Protein AF-A0A6B2LDA7-F1 (afdb_monomer_lite)

pLDDT: mean 90.87, std 10.65, range [42.12, 98.69]

Foldseek 3Di:
DFDFDQFKFKWFAFPLVLQPLLLVLQVVFPPCQQAEGFIWTLFPRDGDPVCVVVLLLLLLVLQLVFAKDKKFQAAWDWDDDPFKIWIWGAIPPFVSSVVSSVSSCVSVVPRLVQQPPDPVGHGTTGTRHMDTPVCCVVVRVVCCVPRRVVRRVDIGIRQWMFIWGDDPRHHIFTQWTQGGNRRDIDGDRDRPRNLNPFPVLKKKKAQADFPDDQVNVVVQLVVVVFAWDDKAFDADPVPRTGPRITMTGGPDNVSSVCQCVDDRPPMDIGHDD

Structure (mmCIF, N/CA/C/O backbone):
data_AF-A0A6B2LDA7-F1
#
_entry.id   AF-A0A6B2LDA7-F1
#
loop_
_atom_site.group_PDB
_atom_site.id
_atom_site.type_symbol
_atom_site.label_atom_id
_atom_site.label_alt_id
_atom_site.label_comp_id
_atom_site.label_asym_id
_atom_site.label_entity_id
_atom_site.label_seq_id
_atom_site.pdbx_PDB_ins_code
_atom_site.Cartn_x
_atom_site.Cartn_y
_atom_site.Cartn_z
_atom_site.occupancy
_atom_site.B_iso_or_equiv
_atom_site.auth_seq_id
_atom_site.auth_comp_id
_atom_site.auth_asym_id
_atom_site.auth_atom_id
_atom_site.pdbx_PDB_model_num
ATOM 1 N N . MET A 1 1 ? -7.973 -12.675 24.963 1.00 54.75 1 MET A N 1
ATOM 2 C CA . MET A 1 1 ? -7.242 -11.727 24.092 1.00 54.75 1 MET A CA 1
ATOM 3 C C . MET A 1 1 ? -7.485 -12.127 22.649 1.00 54.75 1 MET A C 1
ATOM 5 O O . MET A 1 1 ? -7.323 -13.302 22.342 1.00 54.75 1 MET A O 1
ATOM 9 N N . GLN A 1 2 ? -7.919 -11.203 21.790 1.00 66.06 2 GLN A N 1
ATOM 10 C CA . GLN A 1 2 ? -8.053 -11.479 20.356 1.00 66.06 2 GLN A CA 1
ATOM 11 C C . GLN A 1 2 ? -6.660 -11.745 19.772 1.00 66.06 2 GLN A C 1
ATOM 13 O O . GLN A 1 2 ? -5.739 -10.954 19.974 1.00 66.06 2 GLN A O 1
ATOM 18 N N . ALA A 1 3 ? -6.481 -12.881 19.100 1.00 82.75 3 ALA A N 1
ATOM 19 C CA . ALA A 1 3 ? -5.202 -13.227 18.495 1.00 82.75 3 ALA A CA 1
ATOM 20 C C . ALA A 1 3 ? -4.945 -12.351 17.260 1.00 82.75 3 ALA A C 1
ATOM 22 O O . ALA A 1 3 ? -5.812 -12.228 16.393 1.00 82.75 3 ALA A O 1
ATOM 23 N N . LYS A 1 4 ? -3.739 -11.780 17.164 1.00 92.88 4 LYS A N 1
ATOM 24 C CA . LYS A 1 4 ? -3.311 -11.023 15.982 1.00 92.88 4 LYS A CA 1
ATOM 25 C C . LYS A 1 4 ? -3.055 -11.953 14.797 1.00 92.88 4 LYS A C 1
ATOM 27 O O . LYS A 1 4 ? -2.556 -13.066 14.973 1.00 92.88 4 LYS A O 1
ATOM 32 N N . LYS A 1 5 ? -3.347 -11.485 13.585 1.00 93.12 5 LYS A N 1
ATOM 33 C CA . LYS A 1 5 ? -3.108 -12.195 12.327 1.00 93.12 5 LYS A CA 1
ATOM 34 C C . LYS A 1 5 ? -2.168 -11.378 11.441 1.00 93.12 5 LYS A C 1
ATOM 36 O O . LYS A 1 5 ? -2.431 -10.229 11.115 1.00 93.12 5 LYS A O 1
ATOM 41 N N . PHE A 1 6 ? -1.084 -11.998 10.974 1.00 91.56 6 PHE A N 1
ATOM 42 C CA . PHE A 1 6 ? -0.160 -11.404 9.984 1.00 91.56 6 PHE A CA 1
ATOM 43 C C . PHE A 1 6 ? -0.728 -11.379 8.557 1.00 91.56 6 PHE A C 1
ATOM 45 O O . PHE A 1 6 ? -0.031 -11.081 7.584 1.00 91.56 6 PHE A O 1
ATOM 52 N N . THR A 1 7 ? -2.000 -11.729 8.432 1.00 92.50 7 THR A N 1
ATOM 53 C CA . THR A 1 7 ? -2.784 -11.659 7.211 1.00 92.50 7 THR A CA 1
ATOM 54 C C . THR A 1 7 ? -3.820 -10.548 7.267 1.00 92.50 7 THR A C 1
ATOM 56 O O . THR A 1 7 ? -4.588 -10.449 6.326 1.00 92.50 7 THR A O 1
ATOM 59 N N . THR A 1 8 ? -3.845 -9.717 8.314 1.00 96.06 8 THR A N 1
ATOM 60 C CA . THR A 1 8 ? -4.767 -8.583 8.441 1.00 96.06 8 THR A CA 1
ATOM 61 C C . THR A 1 8 ? -4.028 -7.302 8.809 1.00 96.06 8 THR A C 1
ATOM 63 O O . THR A 1 8 ? -3.004 -7.340 9.499 1.00 96.06 8 THR A O 1
ATOM 66 N N . ALA A 1 9 ? -4.539 -6.161 8.345 1.00 97.88 9 ALA A N 1
ATOM 67 C CA . ALA A 1 9 ? -3.969 -4.846 8.629 1.00 97.88 9 ALA A CA 1
ATOM 68 C C . ALA A 1 9 ? -5.034 -3.739 8.622 1.00 97.88 9 ALA A C 1
ATOM 70 O O . ALA A 1 9 ? -6.102 -3.895 8.026 1.00 97.88 9 ALA A O 1
ATOM 71 N N . VAL A 1 10 ? -4.694 -2.601 9.232 1.00 98.50 10 VAL A N 1
ATOM 72 C CA . VAL A 1 10 ? -5.360 -1.309 9.009 1.00 98.50 10 VAL A CA 1
ATOM 73 C C . VAL A 1 10 ? -4.384 -0.389 8.288 1.00 98.50 10 VAL A C 1
ATOM 75 O O . VAL A 1 10 ? -3.250 -0.222 8.748 1.00 98.50 10 VAL A O 1
ATOM 78 N N . ILE A 1 11 ? -4.804 0.199 7.167 1.00 98.44 11 ILE A N 1
ATOM 79 C CA . ILE A 1 11 ? -3.922 0.971 6.281 1.00 98.44 11 ILE A CA 1
ATOM 80 C C . ILE A 1 11 ? -4.536 2.295 5.810 1.00 98.44 11 ILE A C 1
ATOM 82 O O . ILE A 1 11 ? -5.751 2.478 5.842 1.00 98.44 11 ILE A O 1
ATOM 86 N N . ILE A 1 12 ? -3.684 3.167 5.270 1.00 98.25 12 ILE A N 1
ATOM 87 C CA . ILE A 1 12 ? -4.051 4.189 4.277 1.00 98.25 12 ILE A CA 1
ATOM 88 C C . ILE A 1 12 ? -3.506 3.725 2.925 1.00 98.25 12 ILE A C 1
ATOM 90 O O . ILE A 1 12 ? -2.382 3.227 2.859 1.00 98.25 12 ILE A O 1
ATOM 94 N N . SER A 1 13 ? -4.258 3.921 1.847 1.00 95.44 13 SER A N 1
ATOM 95 C CA . SER A 1 13 ? -3.788 3.695 0.476 1.00 95.44 13 SER A CA 1
ATOM 96 C C . SER A 1 13 ? -3.983 4.972 -0.342 1.00 95.44 13 SER A C 1
ATOM 98 O O . SER A 1 13 ? -5.058 5.564 -0.245 1.00 95.44 13 SER A O 1
ATOM 100 N N . PRO A 1 14 ? -3.016 5.383 -1.187 1.00 93.44 14 PRO A N 1
ATOM 101 C CA . PRO A 1 14 ? -3.305 6.314 -2.270 1.00 93.44 14 PRO A CA 1
ATOM 102 C C . PRO A 1 14 ? -4.419 5.741 -3.163 1.00 93.44 14 PRO A C 1
ATOM 104 O O . PRO A 1 14 ? -4.525 4.509 -3.269 1.00 93.44 14 PRO A O 1
ATOM 107 N N . PRO A 1 15 ? -5.221 6.579 -3.837 1.00 87.56 15 PRO A N 1
ATOM 108 C CA . PRO A 1 15 ? -6.165 6.105 -4.844 1.00 87.56 15 PRO A CA 1
ATOM 109 C C . PRO A 1 15 ? -5.417 5.451 -6.015 1.00 87.56 15 PRO A C 1
ATOM 111 O O . PRO A 1 15 ? -4.254 5.765 -6.282 1.00 87.56 15 PRO A O 1
ATOM 114 N N . SER A 1 16 ? -6.084 4.540 -6.728 1.00 83.88 16 SER A N 1
ATOM 115 C CA . SER A 1 16 ? -5.460 3.738 -7.793 1.00 83.88 16 SER A CA 1
ATOM 116 C C . SER A 1 16 ? -4.861 4.569 -8.925 1.00 83.88 16 SER A C 1
ATOM 118 O O . SER A 1 16 ? -3.857 4.175 -9.509 1.00 83.88 16 SER A O 1
ATOM 120 N N . THR A 1 17 ? -5.399 5.763 -9.171 1.00 82.00 17 THR A N 1
ATOM 121 C CA . THR A 1 17 ? -4.860 6.736 -10.129 1.00 82.00 17 THR A CA 1
ATOM 122 C C . THR A 1 17 ? -3.425 7.162 -9.824 1.00 82.00 17 THR A C 1
ATOM 124 O O . THR A 1 17 ? -2.734 7.634 -10.720 1.00 82.00 17 THR A O 1
ATOM 127 N N . HIS A 1 18 ? -2.961 7.020 -8.581 1.00 86.19 18 HIS A N 1
ATOM 128 C CA . HIS A 1 18 ? -1.620 7.418 -8.135 1.00 86.19 18 HIS A CA 1
ATOM 129 C C . HIS A 1 18 ? -0.642 6.242 -8.083 1.00 86.19 18 HIS A C 1
ATOM 131 O O . HIS A 1 18 ? 0.508 6.411 -7.675 1.00 86.19 18 HIS A O 1
ATOM 137 N N . TRP A 1 19 ? -1.083 5.039 -8.457 1.00 87.94 19 TRP A N 1
ATOM 138 C CA . TRP A 1 19 ? -0.280 3.836 -8.283 1.00 87.94 19 TRP A CA 1
ATOM 139 C C . TRP A 1 19 ? 0.780 3.657 -9.352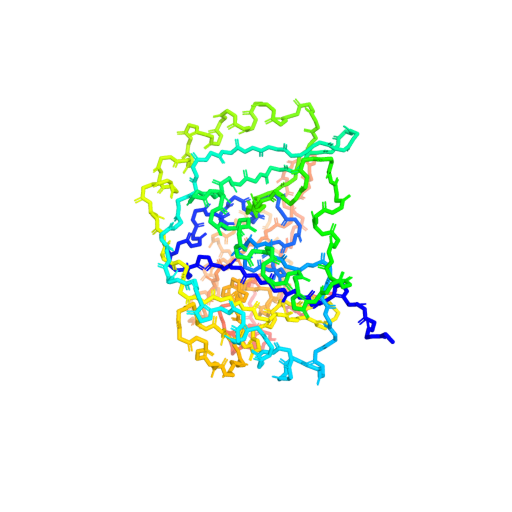 1.00 87.94 19 TRP A C 1
ATOM 141 O O . TRP A 1 19 ? 1.828 3.133 -9.000 1.00 87.94 19 TRP A O 1
ATOM 151 N N . ASP A 1 20 ? 0.550 4.089 -10.593 1.00 82.06 20 ASP A N 1
ATOM 152 C CA . ASP A 1 20 ? 1.371 3.740 -11.763 1.00 82.06 20 ASP A CA 1
ATOM 153 C C . ASP A 1 20 ? 2.877 3.824 -11.480 1.00 82.06 20 ASP A C 1
ATOM 155 O O . ASP A 1 20 ? 3.569 2.806 -11.431 1.00 82.06 20 ASP A O 1
ATOM 159 N N . ARG A 1 21 ? 3.374 5.017 -11.134 1.00 88.50 21 ARG A N 1
ATOM 160 C CA . ARG A 1 21 ? 4.806 5.238 -10.891 1.00 88.50 21 ARG A CA 1
ATOM 161 C C . ARG A 1 21 ? 5.346 4.480 -9.677 1.00 88.50 21 ARG A C 1
ATOM 163 O O . ARG A 1 21 ? 6.493 4.039 -9.681 1.00 88.50 21 ARG A O 1
ATOM 170 N N . ILE A 1 22 ? 4.538 4.324 -8.628 1.00 92.06 22 ILE A N 1
ATOM 171 C CA . ILE A 1 22 ? 4.920 3.594 -7.410 1.00 92.06 22 ILE A CA 1
ATOM 172 C C . ILE A 1 22 ? 4.988 2.091 -7.705 1.00 92.06 22 ILE A C 1
ATOM 174 O O . ILE A 1 22 ? 5.913 1.399 -7.279 1.00 92.06 22 ILE A O 1
ATOM 178 N N . GLN A 1 23 ? 4.019 1.586 -8.458 1.00 88.38 23 GLN A N 1
ATOM 179 C CA . GLN A 1 23 ? 3.906 0.191 -8.844 1.00 88.38 23 GLN A CA 1
ATOM 180 C C . GLN A 1 23 ? 4.963 -0.209 -9.862 1.00 88.38 23 GLN A C 1
ATOM 182 O O . GLN A 1 23 ? 5.467 -1.321 -9.755 1.00 88.38 23 GLN A O 1
ATOM 187 N N . ASP A 1 24 ? 5.375 0.677 -10.767 1.00 89.00 24 ASP A N 1
ATOM 188 C CA . ASP A 1 24 ? 6.499 0.428 -11.675 1.00 89.00 24 ASP A CA 1
ATOM 189 C C . ASP A 1 24 ? 7.789 0.115 -10.910 1.00 89.00 24 ASP A C 1
ATOM 191 O O . ASP A 1 24 ? 8.537 -0.799 -11.274 1.00 89.00 24 ASP A O 1
ATOM 195 N N . ILE A 1 25 ? 8.032 0.846 -9.816 1.00 92.56 25 ILE A N 1
ATOM 196 C CA . ILE A 1 25 ? 9.168 0.607 -8.920 1.00 92.56 25 ILE A CA 1
ATOM 197 C C . ILE A 1 25 ? 8.962 -0.712 -8.167 1.00 92.56 25 ILE A C 1
ATOM 199 O O . ILE A 1 25 ? 9.834 -1.586 -8.179 1.00 92.56 25 ILE A O 1
ATOM 203 N N . ARG A 1 26 ? 7.795 -0.886 -7.533 1.00 93.81 26 ARG A N 1
ATOM 204 C CA . ARG A 1 26 ? 7.495 -2.071 -6.717 1.00 93.81 26 ARG A CA 1
ATOM 205 C C . ARG A 1 26 ? 7.512 -3.363 -7.531 1.00 93.81 26 ARG A C 1
ATOM 207 O O . ARG A 1 26 ? 8.053 -4.354 -7.054 1.00 93.81 26 ARG A O 1
ATOM 214 N N . LYS A 1 27 ? 7.019 -3.363 -8.772 1.00 88.69 27 LYS A N 1
ATOM 215 C CA . LYS A 1 27 ? 7.028 -4.528 -9.676 1.00 88.69 27 LYS A CA 1
ATOM 216 C C . LYS A 1 27 ? 8.438 -5.091 -9.864 1.00 88.69 27 LYS A C 1
ATOM 218 O O . LYS A 1 27 ? 8.609 -6.301 -9.978 1.00 88.69 27 LYS A O 1
ATOM 223 N N . GLN A 1 28 ? 9.447 -4.225 -9.873 1.00 88.75 28 GLN A N 1
ATOM 224 C CA . GLN A 1 28 ? 10.840 -4.611 -10.092 1.00 88.75 28 GLN A CA 1
ATOM 225 C C . GLN A 1 28 ? 11.575 -4.989 -8.798 1.00 88.75 28 GLN A C 1
ATOM 227 O O . GLN A 1 28 ? 12.577 -5.705 -8.851 1.00 88.75 28 GLN A O 1
ATOM 232 N N . HIS A 1 29 ? 11.118 -4.496 -7.641 1.00 91.50 29 HIS A N 1
ATOM 233 C CA . HIS A 1 29 ? 11.939 -4.465 -6.422 1.00 91.50 29 HIS A CA 1
ATOM 234 C C . HIS A 1 29 ? 11.237 -4.926 -5.136 1.00 91.50 29 HIS A C 1
ATOM 236 O O . HIS A 1 29 ? 11.896 -5.105 -4.110 1.00 91.50 29 HIS A O 1
ATOM 242 N N . ASP A 1 30 ? 9.925 -5.145 -5.161 1.00 87.12 30 ASP A N 1
ATOM 243 C CA . ASP A 1 30 ? 9.129 -5.601 -4.026 1.00 87.12 30 ASP A CA 1
ATOM 244 C C . ASP A 1 30 ? 8.554 -6.998 -4.306 1.00 87.12 30 ASP A C 1
ATOM 246 O O . ASP A 1 30 ? 7.667 -7.185 -5.131 1.00 87.12 30 ASP A O 1
ATOM 250 N N . LYS A 1 31 ? 9.004 -8.020 -3.572 1.00 82.19 31 LYS A N 1
ATOM 251 C CA . LYS A 1 31 ? 8.447 -9.382 -3.704 1.00 82.19 31 LYS A CA 1
ATOM 252 C C . LYS A 1 31 ? 6.970 -9.460 -3.302 1.00 82.19 31 LYS A C 1
ATOM 254 O O . LYS A 1 31 ? 6.292 -10.429 -3.634 1.00 82.19 31 LYS A O 1
ATOM 259 N N . ALA A 1 32 ? 6.476 -8.493 -2.532 1.00 78.31 32 ALA A N 1
ATOM 260 C CA . ALA A 1 32 ? 5.087 -8.408 -2.109 1.00 78.31 32 ALA A CA 1
ATOM 261 C C . ALA A 1 32 ? 4.228 -7.516 -3.022 1.00 78.31 32 ALA A C 1
ATOM 263 O O . ALA A 1 32 ? 3.052 -7.335 -2.712 1.00 78.31 32 ALA A O 1
ATOM 264 N N . TYR A 1 33 ? 4.757 -7.018 -4.150 1.00 81.69 33 TYR A N 1
ATOM 265 C CA . TYR A 1 33 ? 4.033 -6.101 -5.040 1.00 81.69 33 TYR A CA 1
ATOM 266 C C . TYR A 1 33 ? 2.664 -6.637 -5.488 1.00 81.69 33 TYR A C 1
ATOM 268 O O . TYR A 1 33 ? 1.693 -5.891 -5.488 1.00 81.69 33 TYR A O 1
ATOM 276 N N . ASN A 1 34 ? 2.571 -7.936 -5.789 1.00 76.81 34 ASN A N 1
ATOM 277 C CA . ASN A 1 34 ? 1.315 -8.584 -6.187 1.00 76.81 34 ASN A CA 1
ATOM 278 C C . ASN A 1 34 ? 0.350 -8.813 -5.022 1.00 76.81 34 ASN A C 1
ATOM 280 O O . ASN A 1 34 ? -0.836 -9.028 -5.240 1.00 76.81 34 ASN A O 1
ATOM 284 N N . ARG A 1 35 ? 0.857 -8.826 -3.785 1.00 78.69 35 ARG A N 1
ATOM 285 C CA . ARG A 1 35 ? 0.053 -9.154 -2.606 1.00 78.69 35 ARG A CA 1
ATOM 286 C C . ARG A 1 35 ? -0.658 -7.929 -2.038 1.00 78.69 35 ARG A C 1
ATOM 288 O O . ARG A 1 35 ? -1.721 -8.093 -1.462 1.00 78.69 35 ARG A O 1
ATOM 295 N N . TRP A 1 36 ? -0.085 -6.732 -2.159 1.00 83.06 36 TRP A N 1
ATOM 296 C CA . TRP A 1 36 ? -0.639 -5.513 -1.557 1.00 83.06 36 TRP A CA 1
ATOM 297 C C . TRP A 1 36 ? -0.566 -4.343 -2.528 1.00 83.06 36 TRP A C 1
ATOM 299 O O . TRP A 1 36 ? 0.443 -4.159 -3.214 1.00 83.06 36 TRP A O 1
ATOM 309 N N . MET A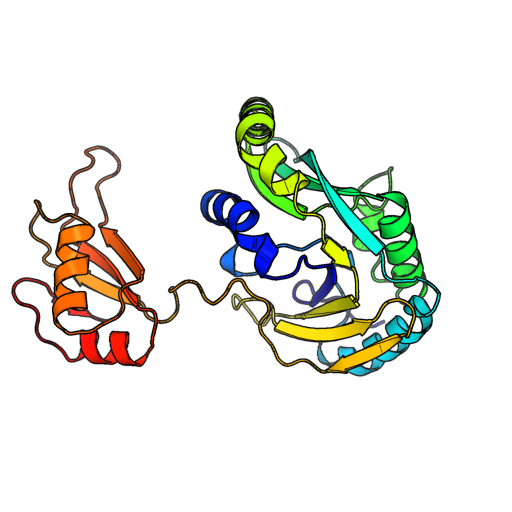 1 37 ? -1.581 -3.486 -2.483 1.00 89.81 37 MET A N 1
ATOM 310 C CA . MET A 1 37 ? -1.546 -2.138 -3.050 1.00 89.81 37 MET A CA 1
ATOM 311 C C . MET A 1 37 ? -0.428 -1.283 -2.444 1.00 89.81 37 MET A C 1
ATOM 313 O O . MET A 1 37 ? 0.097 -1.635 -1.385 1.00 89.81 37 MET A O 1
ATOM 317 N N . PRO A 1 38 ? -0.035 -0.163 -3.070 1.00 93.81 38 PRO A N 1
ATOM 318 C CA . PRO A 1 38 ? 0.732 0.872 -2.386 1.00 93.81 38 PRO A CA 1
ATOM 319 C C . PRO A 1 38 ? -0.003 1.316 -1.118 1.00 93.81 38 PRO A C 1
ATOM 321 O O . PRO A 1 38 ? -1.146 1.745 -1.194 1.00 93.81 38 PRO A O 1
ATOM 324 N N . HIS A 1 39 ? 0.618 1.194 0.052 1.00 96.75 39 HIS A N 1
ATOM 325 C CA . HIS A 1 39 ? -0.062 1.457 1.319 1.00 96.75 39 HIS A CA 1
ATOM 326 C C . HIS A 1 39 ? 0.889 1.988 2.389 1.00 96.75 39 HIS A C 1
ATOM 328 O O . HIS A 1 39 ? 2.098 1.761 2.345 1.00 96.75 39 HIS A O 1
ATOM 334 N N . ILE A 1 40 ? 0.307 2.652 3.382 1.00 98.38 40 ILE A N 1
ATOM 335 C CA . ILE A 1 40 ? 0.934 3.022 4.646 1.00 98.38 40 ILE A CA 1
ATOM 336 C C . ILE A 1 40 ? 0.251 2.195 5.733 1.00 98.38 40 ILE A C 1
ATOM 338 O O . ILE A 1 40 ? -0.954 2.324 5.948 1.00 98.38 40 ILE A O 1
ATOM 342 N N . ASN A 1 41 ? 1.009 1.339 6.416 1.00 98.12 41 ASN A N 1
ATOM 343 C CA . ASN A 1 41 ? 0.479 0.552 7.529 1.00 98.12 41 ASN A CA 1
ATOM 344 C C . ASN A 1 41 ? 0.228 1.439 8.753 1.00 98.12 41 ASN A C 1
ATOM 346 O O . ASN A 1 41 ? 1.135 2.152 9.176 1.00 98.12 41 ASN A O 1
ATOM 350 N N . LEU A 1 42 ? -0.969 1.348 9.338 1.00 98.62 42 LEU A N 1
ATOM 351 C CA . LEU A 1 42 ? -1.325 1.987 10.610 1.00 98.62 42 LEU A CA 1
ATOM 352 C C . LEU A 1 42 ? -1.347 0.970 11.758 1.00 98.62 42 LEU A C 1
ATOM 354 O O . LEU A 1 42 ? -0.797 1.243 12.821 1.00 98.62 42 LEU A O 1
ATOM 358 N N . LEU A 1 43 ? -1.904 -0.225 11.523 1.00 98.50 43 LEU A N 1
ATOM 359 C CA . LEU A 1 43 ? -1.843 -1.373 12.436 1.00 98.50 43 LEU A CA 1
ATOM 360 C C . LEU A 1 43 ? -1.491 -2.636 11.640 1.00 98.50 43 LEU A C 1
ATOM 362 O O . LEU A 1 43 ? -2.210 -2.999 10.711 1.00 98.50 43 LEU A O 1
ATOM 366 N N . PHE A 1 44 ? -0.395 -3.310 11.994 1.00 96.94 44 PHE A N 1
ATOM 367 C CA . PHE A 1 44 ? -0.006 -4.595 11.405 1.00 96.94 44 PHE A CA 1
ATOM 368 C C . PHE A 1 44 ? 0.975 -5.348 12.323 1.00 96.94 44 PHE A C 1
ATOM 370 O O . PHE A 1 44 ? 2.032 -4.788 12.638 1.00 96.94 44 PHE A O 1
ATOM 377 N N . PRO A 1 45 ? 0.711 -6.621 12.680 1.00 97.19 45 PRO A N 1
ATOM 378 C CA . PRO A 1 45 ? -0.504 -7.405 12.406 1.00 97.19 45 PRO A CA 1
ATOM 379 C C . PRO A 1 45 ? -1.752 -6.848 13.113 1.00 97.19 45 PRO A C 1
ATOM 381 O O . PRO A 1 45 ? -1.638 -6.121 14.099 1.00 97.19 45 PRO A O 1
ATOM 384 N N . PHE A 1 46 ? -2.943 -7.200 12.626 1.00 97.88 46 PHE A N 1
ATOM 385 C CA . PHE A 1 46 ? -4.217 -6.728 13.186 1.00 97.88 46 PHE A CA 1
ATOM 386 C C . PHE A 1 46 ? -5.084 -7.883 13.724 1.00 97.88 46 PHE A C 1
ATOM 388 O O . PHE A 1 46 ? -4.619 -9.018 13.827 1.00 97.88 46 PHE A O 1
ATOM 395 N N . VAL A 1 47 ? -6.321 -7.605 14.141 1.00 96.94 47 VAL A N 1
ATOM 396 C CA . VAL A 1 47 ? -7.296 -8.613 14.597 1.00 96.94 47 VAL A CA 1
ATOM 397 C C . VAL A 1 47 ? -7.722 -9.553 13.469 1.00 96.94 47 VAL A C 1
ATOM 399 O O . VAL A 1 47 ? -7.450 -9.300 12.295 1.00 96.94 47 VAL A O 1
ATOM 402 N N . ALA A 1 48 ? -8.376 -10.656 13.820 1.00 95.00 48 ALA A N 1
ATOM 403 C CA . ALA A 1 48 ? -8.866 -11.616 12.844 1.00 95.00 48 ALA A CA 1
ATOM 404 C C . ALA A 1 48 ? -10.029 -11.046 12.004 1.00 95.00 48 ALA A C 1
ATOM 406 O O . ALA A 1 48 ? -10.751 -10.149 12.440 1.00 95.00 48 ALA A O 1
ATOM 407 N N . GLU A 1 49 ? -10.182 -11.545 10.776 1.00 93.25 49 GLU A N 1
ATOM 408 C CA . GLU A 1 49 ? -11.151 -11.015 9.806 1.00 93.25 49 GLU A CA 1
ATOM 409 C C . GLU A 1 49 ? -12.596 -11.130 10.309 1.00 93.25 49 GLU A C 1
ATOM 411 O O . GLU A 1 49 ? -13.406 -10.232 10.082 1.00 93.25 49 GLU A O 1
ATOM 416 N N . GLU A 1 50 ? -12.908 -12.179 11.076 1.00 93.62 50 GLU A N 1
ATOM 417 C CA . GLU A 1 50 ? -14.257 -12.438 11.595 1.00 93.62 50 GLU A CA 1
ATOM 418 C C . GLU A 1 50 ? -14.735 -11.333 12.546 1.00 93.62 50 GLU A C 1
ATOM 420 O O . GLU A 1 50 ? -15.924 -11.210 12.829 1.00 93.62 50 GLU A O 1
ATOM 425 N N . THR A 1 51 ? -13.810 -10.512 13.047 1.00 95.38 51 THR A N 1
ATOM 426 C CA . THR A 1 51 ? -14.098 -9.445 14.003 1.00 95.38 51 THR A CA 1
ATOM 427 C C . THR A 1 51 ? -14.084 -8.064 13.354 1.00 95.38 51 THR A C 1
ATOM 429 O O . THR A 1 51 ? -14.328 -7.077 14.046 1.00 95.38 51 THR A O 1
ATOM 432 N N . PHE A 1 52 ? -13.829 -7.970 12.042 1.00 96.19 52 PHE A N 1
ATOM 433 C CA . PHE A 1 52 ? -13.694 -6.700 11.326 1.00 96.19 52 PHE A CA 1
ATOM 434 C C . PHE A 1 52 ? -14.920 -5.799 11.429 1.00 96.19 52 PHE A C 1
ATOM 436 O O . PHE A 1 52 ? -14.745 -4.593 11.536 1.00 96.19 52 PHE A O 1
ATOM 443 N N . GLU A 1 53 ? -16.138 -6.343 11.444 1.00 96.12 53 GLU A N 1
ATOM 444 C CA . GLU A 1 53 ? -17.345 -5.517 11.576 1.00 96.12 53 GLU A CA 1
ATOM 445 C C . GLU A 1 53 ? -17.350 -4.747 12.909 1.00 96.12 53 GLU A C 1
ATOM 447 O O . GLU A 1 53 ? -17.532 -3.529 12.949 1.00 96.12 53 GLU A O 1
ATOM 452 N N . THR A 1 54 ? -17.084 -5.446 14.014 1.00 96.88 54 THR A N 1
ATOM 453 C CA . THR A 1 54 ? -16.979 -4.836 15.346 1.00 96.88 54 THR A CA 1
ATOM 454 C C . THR A 1 54 ? -15.764 -3.915 15.433 1.00 96.88 54 THR A C 1
ATOM 456 O O . THR A 1 54 ? -15.853 -2.827 16.001 1.00 96.88 54 THR A O 1
ATOM 459 N N . SER A 1 55 ? -14.634 -4.303 14.837 1.00 97.69 55 SER A N 1
ATOM 460 C CA . SER A 1 55 ? -13.439 -3.461 14.791 1.00 97.69 55 SER A CA 1
ATOM 461 C C . SER A 1 55 ? -13.670 -2.169 14.004 1.00 97.69 55 SER A C 1
ATOM 463 O O . SER A 1 55 ? -13.236 -1.115 14.453 1.00 97.69 55 SER A O 1
ATOM 465 N N . ALA A 1 56 ? -14.397 -2.209 12.886 1.00 98.12 56 ALA A N 1
ATOM 466 C CA . ALA A 1 56 ? -14.744 -1.029 12.099 1.00 98.12 56 ALA A CA 1
ATOM 467 C C . ALA A 1 56 ? -15.609 -0.045 12.902 1.00 98.12 56 ALA A C 1
ATOM 469 O O . ALA A 1 56 ? -15.391 1.159 12.808 1.00 98.12 56 ALA A O 1
ATOM 470 N N . LYS A 1 57 ? -16.524 -0.539 13.750 1.00 98.19 57 LYS A N 1
ATOM 471 C CA . LYS A 1 57 ? -17.319 0.297 14.672 1.00 98.19 57 LYS A CA 1
ATOM 472 C C . LYS A 1 57 ? -16.443 1.013 15.706 1.00 98.19 57 LYS A C 1
ATOM 474 O O . LYS A 1 57 ? -16.620 2.205 15.927 1.00 98.19 57 LYS A O 1
ATOM 479 N N . LEU A 1 58 ? -15.460 0.322 16.288 1.00 97.75 58 LEU A N 1
ATOM 480 C CA . LEU A 1 58 ? -14.500 0.942 17.215 1.00 97.75 58 LEU A CA 1
ATOM 481 C C . LEU A 1 58 ? -13.608 1.976 16.517 1.00 97.75 58 LEU A C 1
ATOM 483 O O . LEU A 1 58 ? -13.373 3.057 17.052 1.00 97.75 58 LEU A O 1
ATOM 487 N N . ILE A 1 59 ? -13.141 1.656 15.309 1.00 98.38 59 ILE A N 1
ATOM 488 C CA . ILE A 1 59 ? -12.361 2.578 14.479 1.00 98.38 59 ILE A CA 1
ATOM 489 C C . ILE A 1 59 ? -13.202 3.814 14.143 1.00 98.38 59 ILE A C 1
ATOM 491 O O . ILE A 1 59 ? -12.720 4.924 14.323 1.00 98.38 59 ILE A O 1
ATOM 495 N N . SER A 1 60 ? -14.465 3.648 13.743 1.00 98.44 60 SER A N 1
ATOM 496 C CA . SER A 1 60 ? -15.395 4.751 13.454 1.00 98.44 60 SER A CA 1
ATOM 497 C C . SER A 1 60 ? -15.425 5.791 14.571 1.00 98.44 60 SER A C 1
ATOM 499 O O . SER A 1 60 ? -15.236 6.976 14.302 1.00 98.44 60 SER A O 1
ATOM 501 N N . GLU A 1 61 ? -15.578 5.363 15.827 1.00 97.88 61 GLU A N 1
ATOM 502 C CA . GLU A 1 61 ? -15.585 6.291 16.963 1.00 97.88 61 GLU A CA 1
ATOM 503 C C . GLU A 1 61 ? -14.254 7.037 17.131 1.00 97.88 61 GLU A C 1
ATOM 505 O O . GLU A 1 61 ? -14.251 8.235 17.416 1.00 97.88 61 GLU A O 1
ATOM 510 N N . ALA A 1 62 ? -13.123 6.366 16.893 1.00 96.25 62 ALA A N 1
ATOM 511 C CA . ALA A 1 62 ? -11.802 6.987 16.963 1.00 96.25 62 ALA A CA 1
ATOM 512 C C . ALA A 1 62 ? -11.556 8.010 15.836 1.00 96.25 62 ALA A C 1
ATOM 514 O O . ALA A 1 62 ? -10.846 8.993 16.044 1.00 96.25 62 ALA A O 1
ATOM 515 N N . LEU A 1 63 ? -12.132 7.802 14.645 1.00 96.50 63 LEU A N 1
ATOM 516 C CA . LEU A 1 63 ? -11.836 8.616 13.458 1.00 96.50 63 LEU A CA 1
ATOM 517 C C . LEU A 1 63 ? -12.701 9.869 13.301 1.00 96.50 63 LEU A C 1
ATOM 519 O O . LEU A 1 63 ? -12.314 10.765 12.550 1.00 96.50 63 LEU A O 1
ATOM 523 N N . LYS A 1 64 ? -13.820 9.992 14.029 1.00 95.69 64 LYS A N 1
ATOM 524 C CA . LYS A 1 64 ? -14.688 11.192 14.001 1.00 95.69 64 LYS A CA 1
ATOM 525 C C . LYS A 1 64 ? -13.945 12.498 14.307 1.00 95.69 64 LYS A C 1
ATOM 527 O O . LYS A 1 64 ? -14.360 13.567 13.878 1.00 95.69 64 LYS A O 1
ATOM 532 N N . GLN A 1 65 ? -12.846 12.422 15.054 1.00 88.81 65 GLN A N 1
ATOM 533 C CA . GLN A 1 65 ? -12.071 13.591 15.482 1.00 88.81 65 GLN A CA 1
ATOM 534 C C . GLN A 1 65 ? -10.982 14.008 14.484 1.00 88.81 65 GLN A C 1
ATOM 536 O O . GLN A 1 65 ? -10.345 15.041 14.671 1.00 88.81 65 GLN A O 1
ATOM 541 N N . ILE A 1 66 ? -10.744 13.219 13.433 1.00 95.19 66 ILE A N 1
ATOM 542 C CA . ILE A 1 66 ? -9.670 13.465 12.470 1.00 95.19 66 ILE A CA 1
ATOM 543 C C . ILE A 1 66 ? -10.302 13.816 11.129 1.00 95.19 66 ILE A C 1
ATOM 545 O O . ILE A 1 66 ? -10.827 12.912 10.493 1.00 95.19 66 ILE A O 1
ATOM 549 N N . PRO A 1 67 ? -10.257 15.073 10.658 1.00 97.44 67 PRO A N 1
ATOM 550 C CA . PRO A 1 67 ? -10.741 15.394 9.320 1.00 97.44 67 PRO A CA 1
ATOM 551 C C . PRO A 1 67 ? -9.862 14.727 8.246 1.00 97.44 67 PRO A C 1
ATOM 553 O O . PRO A 1 67 ? -8.677 14.485 8.502 1.00 97.44 67 PRO A O 1
ATOM 556 N N . PRO A 1 68 ? -10.396 14.473 7.035 1.00 98.25 68 PRO A N 1
ATOM 557 C CA . PRO A 1 68 ? -9.581 14.104 5.884 1.00 98.25 68 PRO A CA 1
ATOM 558 C C . PRO A 1 68 ? -8.433 15.092 5.675 1.00 98.25 68 PRO A C 1
ATOM 560 O O . PRO A 1 68 ? -8.587 16.297 5.894 1.00 98.25 68 PRO A O 1
ATOM 563 N N . PHE A 1 69 ? -7.277 14.591 5.249 1.00 98.50 69 PHE A N 1
ATOM 564 C CA . PHE A 1 69 ? -6.091 15.422 5.069 1.00 98.50 69 PHE A CA 1
ATOM 565 C C . PHE A 1 69 ? -5.257 14.989 3.877 1.00 98.50 69 PHE A C 1
ATOM 567 O O . PHE A 1 69 ? -5.236 13.820 3.489 1.00 98.50 69 PHE A O 1
ATOM 574 N N . GLU A 1 70 ? -4.565 15.955 3.285 1.00 98.50 70 GLU A N 1
ATOM 575 C CA . GLU A 1 70 ? -3.698 15.715 2.144 1.00 98.50 70 GLU A CA 1
ATOM 576 C C . GLU A 1 70 ? -2.397 15.028 2.577 1.00 98.50 70 GLU A C 1
ATOM 578 O O . GLU A 1 70 ? -1.759 15.420 3.555 1.00 98.50 70 GLU A O 1
ATOM 583 N N . ILE A 1 71 ? -1.996 14.007 1.821 1.00 98.69 71 ILE A N 1
ATOM 584 C CA . ILE A 1 71 ? -0.726 13.311 1.950 1.00 98.69 71 ILE A CA 1
ATOM 585 C C . ILE A 1 71 ? 0.130 13.563 0.712 1.00 98.69 71 ILE A C 1
ATOM 587 O O . ILE A 1 71 ? -0.264 13.272 -0.418 1.00 98.69 71 ILE A O 1
ATOM 591 N N . THR A 1 72 ? 1.359 14.017 0.949 1.00 98.38 72 THR A N 1
ATOM 592 C CA . THR A 1 72 ? 2.424 14.081 -0.058 1.00 98.38 72 THR A CA 1
ATOM 593 C C . THR A 1 72 ? 3.500 13.046 0.254 1.00 98.38 72 THR A C 1
ATOM 595 O O . THR A 1 72 ? 3.960 12.928 1.390 1.00 98.38 72 THR A O 1
ATOM 598 N N . LEU A 1 73 ? 3.943 12.305 -0.761 1.00 98.19 73 LEU A N 1
ATOM 599 C CA . LEU A 1 73 ? 5.074 11.379 -0.665 1.00 98.19 73 LEU A CA 1
ATOM 600 C C . LEU A 1 73 ? 6.370 12.148 -0.963 1.00 98.19 73 LEU A C 1
ATOM 602 O O . LEU A 1 73 ? 6.726 12.377 -2.115 1.00 98.19 73 LEU A O 1
ATOM 606 N N . GLU A 1 74 ? 7.041 12.616 0.091 1.00 97.06 74 GLU A N 1
ATOM 607 C CA . GLU A 1 74 ? 8.008 13.713 -0.005 1.00 97.06 74 GLU A CA 1
ATOM 608 C C . GLU A 1 74 ? 9.437 13.284 -0.352 1.00 97.06 74 GLU A C 1
ATOM 610 O O . GLU A 1 74 ? 10.147 14.024 -1.034 1.00 97.06 74 GLU A O 1
ATOM 615 N N . SER A 1 75 ? 9.891 12.129 0.132 1.00 98.06 75 SER A N 1
ATOM 616 C CA . SER A 1 75 ? 11.269 11.684 -0.083 1.00 98.06 75 SER A CA 1
ATOM 617 C C . SER A 1 75 ? 11.397 10.168 -0.045 1.00 98.06 75 SER A C 1
ATOM 619 O O . SER A 1 75 ? 10.608 9.486 0.610 1.00 98.06 75 SER A O 1
ATOM 621 N N . PHE A 1 76 ? 12.415 9.635 -0.724 1.00 98.25 76 PHE A N 1
ATOM 622 C CA . PHE A 1 76 ? 12.839 8.257 -0.507 1.00 98.25 76 PHE A CA 1
ATOM 623 C C . PHE A 1 76 ? 13.710 8.182 0.745 1.00 98.25 76 PHE A C 1
ATOM 625 O O . PHE A 1 76 ? 14.680 8.925 0.891 1.00 98.25 76 PHE A O 1
ATOM 632 N N . GLN A 1 77 ? 13.388 7.245 1.623 1.00 97.62 77 GLN A N 1
ATOM 633 C CA . GLN A 1 77 ? 14.134 6.918 2.831 1.00 97.62 77 GLN A CA 1
ATOM 634 C C . GLN A 1 77 ? 14.334 5.404 2.902 1.00 97.62 77 GLN A C 1
ATOM 636 O O . GLN A 1 77 ? 13.841 4.654 2.055 1.00 97.62 77 GLN A O 1
ATOM 641 N N . ASN A 1 78 ? 15.102 4.938 3.881 1.00 97.31 78 ASN A N 1
ATOM 642 C CA . ASN A 1 78 ? 15.367 3.519 4.049 1.00 97.31 78 ASN A CA 1
ATOM 643 C C . ASN A 1 78 ? 15.439 3.099 5.516 1.00 97.31 78 ASN A C 1
ATOM 645 O O . ASN A 1 78 ? 15.931 3.839 6.362 1.00 97.31 78 ASN A O 1
ATOM 649 N N . PHE A 1 79 ? 14.982 1.879 5.790 1.00 94.06 79 PHE A N 1
ATOM 650 C CA . PHE A 1 79 ? 15.339 1.136 6.995 1.00 94.06 79 PHE A CA 1
ATOM 651 C C . PHE A 1 79 ? 16.419 0.128 6.632 1.00 94.06 79 PHE A C 1
ATOM 653 O O . PHE A 1 79 ? 16.355 -0.471 5.556 1.00 94.06 79 PHE A O 1
ATOM 660 N N . GLN A 1 80 ? 17.384 -0.085 7.520 1.00 93.25 80 GLN A N 1
ATOM 661 C CA . GLN A 1 80 ? 18.443 -1.069 7.328 1.00 93.25 80 GLN A CA 1
ATOM 662 C C . GLN A 1 80 ? 18.435 -2.081 8.473 1.00 93.25 80 GLN A C 1
ATOM 664 O O . GLN A 1 80 ? 18.444 -1.709 9.643 1.00 93.25 80 GLN A O 1
ATOM 669 N N . HIS A 1 81 ? 18.471 -3.363 8.116 1.00 88.62 81 HIS A N 1
ATOM 670 C CA . HIS A 1 81 ? 18.623 -4.479 9.042 1.00 88.62 81 HIS A CA 1
ATOM 671 C C . HIS A 1 81 ? 19.728 -5.401 8.523 1.00 88.62 81 HIS A C 1
ATOM 673 O O . HIS A 1 81 ? 19.556 -6.131 7.542 1.00 88.62 81 HIS A O 1
ATOM 679 N N . GLY A 1 82 ? 20.899 -5.331 9.160 1.00 91.81 82 GLY A N 1
ATOM 680 C CA . GLY A 1 82 ? 22.101 -6.008 8.679 1.00 91.81 82 GLY A CA 1
ATOM 681 C C . GLY A 1 82 ? 22.470 -5.541 7.268 1.00 91.81 82 GLY A C 1
ATOM 682 O O . GLY A 1 82 ? 22.688 -4.352 7.038 1.00 91.81 82 GLY A O 1
ATOM 683 N N . ASN A 1 83 ? 22.518 -6.482 6.320 1.00 91.31 83 ASN A N 1
ATOM 684 C CA . ASN A 1 83 ? 22.855 -6.207 4.921 1.00 91.31 83 ASN A CA 1
ATOM 685 C C . ASN A 1 83 ? 21.626 -5.966 4.019 1.00 91.31 83 ASN A C 1
ATOM 687 O O . ASN A 1 83 ? 21.792 -5.804 2.812 1.00 91.31 83 ASN A O 1
ATOM 691 N N . SER A 1 84 ? 20.409 -5.969 4.573 1.00 92.69 84 SER A N 1
ATOM 692 C CA . SER A 1 84 ? 19.163 -5.738 3.833 1.00 92.69 84 SER A CA 1
ATOM 693 C C . SER A 1 84 ? 18.593 -4.360 4.148 1.00 92.69 84 SER A C 1
ATOM 695 O O . SER A 1 84 ? 18.509 -3.967 5.312 1.00 92.69 84 SER A O 1
ATOM 697 N N . CYS A 1 85 ? 18.156 -3.648 3.115 1.00 95.75 85 CYS A N 1
ATOM 698 C CA . CYS A 1 85 ? 17.546 -2.333 3.213 1.00 95.75 85 CYS A CA 1
ATOM 699 C C . CYS A 1 85 ? 16.159 -2.329 2.577 1.00 95.75 85 CYS A C 1
ATOM 701 O O . CYS A 1 85 ? 15.999 -2.712 1.420 1.00 95.75 85 CYS A O 1
ATOM 703 N N . VAL A 1 86 ? 15.170 -1.826 3.309 1.00 95.12 86 VAL A N 1
ATOM 704 C CA . VAL A 1 86 ? 13.836 -1.530 2.778 1.00 95.12 86 VAL A CA 1
ATOM 705 C C . VAL A 1 86 ? 13.813 -0.059 2.395 1.00 95.12 86 VAL A C 1
ATOM 707 O O . VAL A 1 86 ? 13.984 0.785 3.272 1.00 95.12 86 VAL A O 1
ATOM 710 N N . MET A 1 87 ? 13.599 0.262 1.117 1.00 97.50 87 MET A N 1
ATOM 711 C CA . MET A 1 87 ? 13.357 1.646 0.698 1.00 97.50 87 MET A CA 1
ATOM 712 C C . MET A 1 87 ? 11.863 1.940 0.739 1.00 97.50 87 MET A C 1
ATOM 714 O O . MET A 1 87 ? 11.031 1.099 0.382 1.00 97.50 87 MET A O 1
ATOM 718 N N . TYR A 1 88 ? 11.525 3.154 1.142 1.00 97.69 88 TYR A N 1
ATOM 719 C CA . TYR A 1 88 ? 10.152 3.611 1.230 1.00 97.69 88 TYR A CA 1
ATOM 720 C C . TYR A 1 88 ? 10.034 5.088 0.869 1.00 97.69 88 TYR A C 1
ATOM 722 O O . TYR A 1 88 ? 11.000 5.843 0.963 1.00 97.69 88 TYR A O 1
ATOM 730 N N . LEU A 1 89 ? 8.834 5.492 0.470 1.00 98.31 89 LEU A N 1
ATOM 731 C CA . LEU A 1 89 ? 8.431 6.885 0.351 1.00 98.31 89 LEU A CA 1
ATOM 732 C C . LEU A 1 89 ? 7.940 7.381 1.713 1.00 98.31 89 LEU A C 1
ATOM 734 O O . LEU A 1 89 ? 7.108 6.730 2.351 1.00 98.31 89 LEU A O 1
ATOM 738 N N . GLN A 1 90 ? 8.468 8.516 2.166 1.00 98.38 90 GLN A N 1
ATOM 739 C CA . GLN A 1 90 ? 8.071 9.160 3.413 1.00 98.38 90 GLN A CA 1
ATOM 740 C C . GLN A 1 90 ? 6.817 10.020 3.188 1.00 98.38 90 GLN A C 1
ATOM 742 O O . GLN A 1 90 ? 6.891 11.002 2.446 1.00 98.38 90 GLN A O 1
ATOM 747 N N . PRO A 1 91 ? 5.681 9.701 3.830 1.00 98.56 91 PRO A N 1
ATOM 748 C CA . PRO A 1 91 ? 4.476 10.506 3.738 1.00 98.56 91 PRO A CA 1
ATOM 749 C C . PRO A 1 91 ? 4.519 11.714 4.691 1.00 98.56 91 PRO A C 1
ATOM 751 O O . PRO A 1 91 ? 5.000 11.637 5.832 1.00 98.56 91 PRO A O 1
ATOM 754 N N . LYS A 1 92 ? 3.970 12.833 4.219 1.00 98.31 92 LYS A N 1
ATOM 755 C CA . LYS A 1 92 ? 3.750 14.079 4.960 1.00 98.31 92 LYS A CA 1
ATOM 756 C C . LYS A 1 92 ? 2.279 14.493 4.878 1.00 98.31 92 LYS A C 1
ATOM 758 O O . LYS A 1 92 ? 1.712 14.268 3.817 1.00 98.31 92 LYS A O 1
ATOM 763 N N . PRO A 1 93 ? 1.701 15.118 5.921 1.00 98.31 93 PRO A N 1
ATOM 764 C CA . PRO A 1 93 ? 2.338 15.480 7.191 1.00 98.31 93 PRO A CA 1
ATOM 765 C C . PRO A 1 93 ? 2.520 14.267 8.120 1.00 98.31 93 PRO A C 1
ATOM 767 O O . PRO A 1 93 ? 1.574 13.568 8.473 1.00 98.31 93 PRO A O 1
ATOM 770 N N . THR A 1 94 ? 3.767 14.010 8.532 1.00 97.75 94 THR A N 1
ATOM 771 C CA . THR A 1 94 ? 4.132 12.816 9.318 1.00 97.75 94 THR A CA 1
ATOM 772 C C . THR A 1 94 ? 3.412 12.785 10.667 1.00 97.75 94 THR A C 1
ATOM 774 O O . THR A 1 94 ? 2.941 11.726 11.079 1.00 97.75 94 THR A O 1
ATOM 777 N N . ASP A 1 95 ? 3.294 13.932 11.335 1.00 97.56 95 ASP A N 1
ATOM 778 C CA . ASP A 1 95 ? 2.719 14.013 12.680 1.00 97.56 95 ASP A CA 1
ATOM 779 C C . ASP A 1 95 ? 1.212 13.752 12.684 1.00 97.56 95 ASP A C 1
ATOM 781 O O . ASP A 1 95 ? 0.708 13.111 13.601 1.00 97.56 95 ASP A O 1
ATOM 785 N N . GLN A 1 96 ? 0.501 14.134 11.620 1.00 97.81 96 GLN A N 1
ATOM 786 C CA . GLN A 1 96 ? -0.926 13.839 11.486 1.00 97.81 96 GLN A CA 1
ATOM 787 C C . GLN A 1 96 ? -1.178 12.338 11.297 1.00 97.81 96 GLN A C 1
ATOM 789 O O . GLN A 1 96 ? -2.082 11.778 11.914 1.00 97.81 96 GLN A O 1
ATOM 794 N N . ILE A 1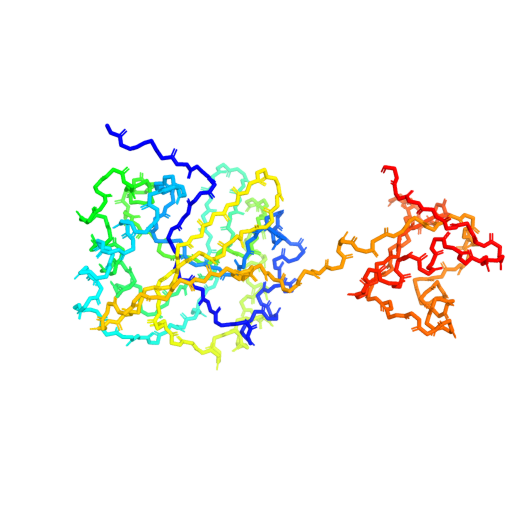 97 ? -0.332 11.655 10.517 1.00 98.56 97 ILE A N 1
ATOM 795 C CA . ILE A 1 97 ? -0.416 10.198 10.334 1.00 98.56 97 ILE A CA 1
ATOM 796 C C . ILE A 1 97 ? -0.055 9.470 11.638 1.00 98.56 97 ILE A C 1
ATOM 798 O O . ILE A 1 97 ? -0.690 8.475 11.986 1.00 98.56 97 ILE A O 1
ATOM 802 N N . LYS A 1 98 ? 0.933 9.974 12.392 1.00 98.19 98 LYS A N 1
ATOM 803 C CA . LYS A 1 98 ? 1.263 9.456 13.729 1.00 98.19 98 LYS A CA 1
ATOM 804 C C . LYS A 1 98 ? 0.118 9.666 14.719 1.00 98.19 98 LYS A C 1
ATOM 806 O O . LYS A 1 98 ? -0.197 8.748 15.470 1.00 98.19 98 LYS A O 1
ATOM 811 N N . HIS A 1 99 ? -0.527 10.831 14.703 1.00 97.94 99 HIS A N 1
ATOM 812 C CA . HIS A 1 99 ? -1.679 11.108 15.555 1.00 97.94 99 HIS A CA 1
ATOM 813 C C . HIS A 1 99 ? -2.840 10.155 15.243 1.00 97.94 99 HIS A C 1
ATOM 815 O O . HIS A 1 99 ? -3.341 9.495 16.154 1.00 97.94 99 HIS A O 1
ATOM 821 N N . LEU A 1 100 ? -3.176 9.979 13.961 1.00 98.50 100 LEU A N 1
ATOM 822 C CA . LEU A 1 100 ? -4.153 8.989 13.501 1.00 98.50 100 LEU A CA 1
ATOM 823 C C . LEU A 1 100 ? -3.825 7.579 14.000 1.00 98.50 100 LEU A C 1
ATOM 825 O O . LEU A 1 100 ? -4.678 6.903 14.576 1.00 98.50 100 LEU A O 1
ATOM 829 N N . GLN A 1 101 ? -2.577 7.143 13.836 1.00 98.44 101 GLN A N 1
ATOM 830 C CA . GLN A 1 101 ? -2.150 5.833 14.312 1.00 98.44 101 GLN A CA 1
ATOM 831 C C . GLN A 1 101 ? -2.238 5.704 15.840 1.00 98.44 101 GLN A C 1
ATOM 833 O O . GLN A 1 101 ? -2.619 4.644 16.332 1.00 98.44 101 GLN A O 1
ATOM 838 N N . SER A 1 102 ? -1.964 6.772 16.592 1.00 97.75 102 SER A N 1
ATOM 839 C CA . SER A 1 102 ? -2.065 6.750 18.053 1.00 97.75 102 SER A CA 1
ATOM 840 C C . SER A 1 102 ? -3.500 6.535 18.547 1.00 97.75 102 SER A C 1
ATOM 842 O O . SER A 1 102 ? -3.696 5.761 19.481 1.00 97.75 102 SER A O 1
ATOM 844 N N . LEU A 1 103 ? -4.508 7.129 17.891 1.00 98.00 103 LEU A N 1
ATOM 845 C CA . LEU A 1 103 ? -5.919 6.890 18.225 1.00 98.00 103 LEU A CA 1
ATOM 846 C C . LEU A 1 103 ? -6.330 5.446 17.915 1.00 98.00 103 LEU A C 1
ATOM 848 O O . LEU A 1 103 ? -7.033 4.810 18.699 1.00 98.00 103 LEU A O 1
ATOM 852 N N . LEU A 1 104 ? -5.834 4.893 16.805 1.00 98.25 104 LEU A N 1
ATOM 853 C CA . LEU A 1 104 ? -6.056 3.488 16.463 1.00 98.25 104 LEU A CA 1
ATOM 854 C C . LEU A 1 104 ? -5.410 2.542 17.485 1.00 98.25 104 LEU A C 1
ATOM 856 O O . LEU A 1 104 ? -6.029 1.558 17.876 1.00 98.25 104 LEU A O 1
ATOM 860 N N . VAL A 1 105 ? -4.204 2.843 17.974 1.00 97.56 105 VAL A N 1
ATOM 861 C CA . VAL A 1 105 ? -3.569 2.060 19.049 1.00 97.56 105 VAL A CA 1
ATOM 862 C C . VAL A 1 105 ? -4.327 2.198 20.370 1.00 97.56 105 VAL A C 1
ATOM 864 O O . VAL A 1 105 ? -4.449 1.213 21.085 1.00 97.56 105 VAL A O 1
ATOM 867 N N . GLN A 1 106 ? -4.893 3.363 20.696 1.00 96.75 106 GLN A N 1
ATOM 868 C CA . GLN A 1 106 ? -5.748 3.504 21.883 1.00 96.75 106 GLN A CA 1
ATOM 869 C C . GLN A 1 106 ? -7.000 2.616 21.795 1.00 96.75 106 GLN A C 1
ATOM 871 O O . GLN A 1 106 ? -7.375 1.991 22.786 1.00 96.75 106 GLN A O 1
ATOM 876 N N . ALA A 1 107 ? -7.607 2.505 20.609 1.00 96.31 107 ALA A N 1
ATOM 877 C CA . ALA A 1 107 ? -8.740 1.609 20.367 1.00 96.31 107 ALA A CA 1
ATOM 878 C C . ALA A 1 107 ? -8.337 0.120 20.337 1.00 96.31 107 ALA A C 1
ATOM 880 O O . ALA A 1 107 ? -9.130 -0.745 20.712 1.00 96.31 107 ALA A O 1
ATOM 881 N N . PHE A 1 108 ? -7.099 -0.190 19.932 1.00 97.00 108 PHE A N 1
ATOM 882 C CA . PHE A 1 108 ? -6.552 -1.551 19.865 1.00 97.00 108 PHE A CA 1
ATOM 883 C C . PHE A 1 108 ? -5.176 -1.647 20.549 1.00 97.00 108 PHE A C 1
ATOM 885 O O . PHE A 1 108 ? -4.169 -1.853 19.863 1.00 97.00 108 PHE A O 1
ATOM 892 N N . PRO A 1 109 ? -5.096 -1.577 21.896 1.00 95.56 109 PRO A N 1
ATOM 893 C CA . PRO A 1 109 ? -3.815 -1.471 22.613 1.00 95.56 109 PRO A CA 1
ATOM 894 C C . PRO A 1 109 ? -2.851 -2.642 22.398 1.00 95.56 109 PRO A C 1
ATOM 896 O O . PRO A 1 109 ? -1.656 -2.530 22.645 1.00 95.56 109 PRO A O 1
ATOM 899 N N . PHE A 1 110 ? -3.359 -3.786 21.939 1.00 94.56 110 PHE A N 1
ATOM 900 C CA . PHE A 1 110 ? -2.564 -4.979 21.654 1.00 94.56 110 PHE A CA 1
ATOM 901 C C . PHE A 1 110 ? -1.987 -5.015 20.223 1.00 94.56 110 PHE A C 1
ATOM 903 O O . PHE A 1 110 ? -1.114 -5.843 19.949 1.00 94.56 110 PHE A O 1
ATOM 910 N N . CYS A 1 111 ? -2.448 -4.134 19.325 1.00 96.38 111 CYS A N 1
ATOM 911 C CA . CYS A 1 111 ? -2.012 -3.991 17.928 1.00 96.38 111 CYS A CA 1
ATOM 912 C C . CYS A 1 111 ? -0.950 -2.887 17.756 1.00 96.38 111 CYS A C 1
ATOM 914 O O . CYS A 1 111 ? -0.970 -2.130 16.787 1.00 96.38 111 CYS A O 1
ATOM 916 N N . ASP A 1 112 ? -0.012 -2.783 18.695 1.00 96.12 112 ASP A N 1
ATOM 917 C CA . ASP A 1 112 ? 0.988 -1.712 18.767 1.00 96.12 112 ASP A CA 1
ATOM 918 C C . ASP A 1 112 ? 2.360 -2.086 18.172 1.00 96.12 112 ASP A C 1
ATOM 920 O O . ASP A 1 112 ? 3.350 -1.376 18.363 1.00 96.12 112 ASP A O 1
ATOM 924 N N . ASP A 1 113 ? 2.437 -3.188 17.418 1.00 96.81 113 ASP A N 1
ATOM 925 C CA . ASP A 1 113 ? 3.693 -3.749 16.908 1.00 96.81 113 ASP A CA 1
ATOM 926 C C . ASP A 1 113 ? 4.505 -2.736 16.098 1.00 96.81 113 ASP A C 1
ATOM 928 O O . ASP A 1 113 ? 5.728 -2.696 16.204 1.00 96.81 113 ASP A O 1
ATOM 932 N N . LEU A 1 114 ? 3.842 -1.890 15.302 1.00 95.50 114 LEU A N 1
ATOM 933 C CA . LEU A 1 114 ? 4.520 -0.870 14.498 1.00 95.50 114 LEU A CA 1
ATOM 934 C C . LEU A 1 114 ? 5.156 0.234 15.350 1.00 95.50 114 LEU A C 1
ATOM 936 O O . LEU A 1 114 ? 6.168 0.796 14.936 1.00 95.50 114 LEU A O 1
ATOM 940 N N . SER A 1 115 ? 4.606 0.512 16.532 1.00 94.88 115 SER A N 1
ATOM 941 C CA . SER A 1 115 ? 5.152 1.487 17.480 1.00 94.88 115 SER A CA 1
ATOM 942 C C . SER A 1 115 ? 6.364 0.942 18.236 1.00 94.88 115 SER A C 1
ATOM 944 O O . SER A 1 115 ? 7.194 1.719 18.690 1.00 94.88 115 SER A O 1
ATOM 946 N N . LYS A 1 116 ? 6.497 -0.386 18.345 1.00 92.38 116 LYS A N 1
ATOM 947 C CA . LYS A 1 116 ? 7.579 -1.059 19.086 1.00 92.38 116 LYS A CA 1
ATOM 948 C C . LYS A 1 116 ? 8.802 -1.415 18.237 1.00 92.38 116 LYS A C 1
ATOM 950 O O . LYS A 1 116 ? 9.798 -1.889 18.771 1.00 92.38 116 LYS A O 1
ATOM 955 N N . LYS A 1 117 ? 8.746 -1.212 16.917 1.00 86.31 117 LYS A N 1
ATOM 956 C CA . LYS A 1 117 ? 9.844 -1.564 15.996 1.00 86.31 117 LYS A CA 1
ATOM 957 C C . LYS A 1 117 ? 11.074 -0.659 16.107 1.00 86.31 117 LYS A C 1
ATOM 959 O O . LYS A 1 117 ? 12.131 -1.032 15.606 1.00 86.31 117 LYS A O 1
ATOM 964 N N . SER A 1 118 ? 10.938 0.524 16.698 1.00 86.75 118 SER A N 1
ATOM 965 C CA . SER A 1 118 ? 12.011 1.509 16.837 1.00 86.75 118 SER A CA 1
ATOM 966 C C . SER A 1 118 ? 11.830 2.307 18.123 1.00 86.75 118 SER A C 1
ATOM 968 O O . SER A 1 118 ? 10.702 2.571 18.533 1.00 86.75 118 SER A O 1
ATOM 970 N N . GLU A 1 119 ? 12.937 2.762 18.710 1.00 85.75 119 GLU A N 1
ATOM 971 C CA . GLU A 1 119 ? 12.940 3.720 19.824 1.00 85.75 119 GLU A CA 1
ATOM 972 C C . GLU A 1 119 ? 12.254 5.045 19.458 1.00 85.75 119 GLU A C 1
ATOM 974 O O . GLU A 1 119 ? 11.682 5.712 20.312 1.00 85.75 119 GLU A O 1
ATOM 979 N N . SER A 1 120 ? 12.249 5.409 18.170 1.00 86.19 120 SER A N 1
ATOM 980 C CA . SER A 1 120 ? 11.555 6.599 17.654 1.00 86.19 120 SER A CA 1
ATOM 981 C C . SER A 1 120 ? 10.040 6.404 17.486 1.00 86.19 120 SER A C 1
ATOM 983 O O . SER A 1 120 ? 9.350 7.292 16.974 1.00 86.19 120 SER A O 1
ATOM 985 N N . GLY A 1 121 ? 9.518 5.243 17.887 1.00 94.00 121 GLY A N 1
ATOM 986 C CA . GLY A 1 121 ? 8.115 4.882 17.775 1.00 94.00 121 GLY A CA 1
ATOM 987 C C . GLY A 1 121 ? 7.681 4.564 16.344 1.00 94.00 121 GLY A C 1
ATOM 988 O O . GLY A 1 121 ? 8.471 4.174 15.477 1.00 94.00 121 GLY A O 1
ATOM 989 N N . PHE A 1 122 ? 6.384 4.737 16.089 1.00 97.50 122 PHE A N 1
ATOM 990 C CA . PHE A 1 122 ? 5.791 4.495 14.780 1.00 97.50 122 PHE A CA 1
ATOM 991 C C . PHE A 1 122 ? 6.383 5.439 13.724 1.00 97.50 122 PHE A C 1
ATOM 993 O O . PHE A 1 122 ? 6.352 6.660 13.873 1.00 97.50 122 PHE A O 1
ATOM 1000 N N . THR A 1 123 ? 6.892 4.877 12.627 1.00 97.44 123 THR A N 1
ATOM 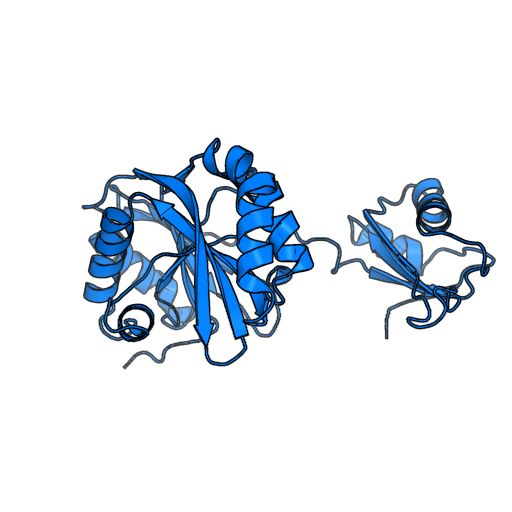1001 C CA . THR A 1 123 ? 7.369 5.641 11.466 1.00 97.44 123 THR A CA 1
ATOM 1002 C C . THR A 1 123 ? 6.450 5.360 10.281 1.00 97.44 123 THR A C 1
ATOM 1004 O O . THR A 1 123 ? 6.520 4.256 9.739 1.00 97.44 123 THR A O 1
ATOM 1007 N N . PRO A 1 124 ? 5.592 6.303 9.853 1.00 98.06 124 PRO A N 1
ATOM 1008 C CA . PRO A 1 124 ? 4.737 6.087 8.694 1.00 98.06 124 PRO A CA 1
ATOM 1009 C C . PRO A 1 124 ? 5.586 6.031 7.421 1.00 98.06 124 PRO A C 1
ATOM 1011 O O . PRO A 1 124 ? 6.485 6.846 7.220 1.00 98.06 124 PRO A O 1
ATOM 1014 N N . HIS A 1 125 ? 5.318 5.045 6.570 1.00 97.94 125 HIS A N 1
ATOM 1015 C CA . HIS A 1 125 ? 6.090 4.791 5.359 1.00 97.94 125 HIS A CA 1
ATOM 1016 C C . HIS A 1 125 ? 5.264 4.035 4.319 1.00 97.94 125 HIS A C 1
ATOM 1018 O O . HIS A 1 125 ? 4.407 3.232 4.682 1.00 97.94 125 HIS A O 1
ATOM 1024 N N . LEU A 1 126 ? 5.573 4.253 3.038 1.00 97.62 126 LEU A N 1
ATOM 1025 C CA . LEU A 1 126 ? 5.069 3.452 1.921 1.00 97.62 126 LEU A CA 1
ATOM 1026 C C . LEU A 1 126 ? 6.238 2.716 1.266 1.00 97.62 126 LEU A C 1
ATOM 1028 O O . LEU A 1 126 ? 7.067 3.326 0.592 1.00 97.62 126 LEU A O 1
ATOM 1032 N N . THR A 1 127 ? 6.339 1.406 1.480 1.00 95.94 127 THR A N 1
ATOM 1033 C CA . THR A 1 127 ? 7.445 0.590 0.955 1.00 95.94 127 THR A CA 1
ATOM 1034 C C . THR A 1 127 ? 7.420 0.508 -0.570 1.00 95.94 127 THR A C 1
ATOM 1036 O O . THR A 1 127 ? 6.393 0.191 -1.164 1.00 95.94 127 THR A O 1
ATOM 1039 N N . VAL A 1 128 ? 8.578 0.730 -1.200 1.00 96.12 128 VAL A N 1
ATOM 1040 C CA . VAL A 1 128 ? 8.735 0.638 -2.662 1.00 96.12 128 VAL A CA 1
ATOM 1041 C C . VAL A 1 128 ? 9.613 -0.531 -3.112 1.00 96.12 128 VAL A C 1
ATOM 1043 O O . VAL A 1 128 ? 9.577 -0.910 -4.278 1.00 96.12 128 VAL A O 1
ATOM 1046 N N . GLY A 1 129 ? 10.400 -1.123 -2.212 1.00 94.88 129 GLY A N 1
ATOM 1047 C CA . GLY A 1 129 ? 11.224 -2.281 -2.544 1.00 94.88 129 GLY A CA 1
ATOM 1048 C C . GLY A 1 129 ? 12.301 -2.587 -1.514 1.00 94.88 129 GLY A C 1
ATOM 1049 O O . GLY A 1 129 ? 12.409 -1.922 -0.478 1.00 94.88 129 GLY A O 1
ATOM 1050 N N . GLN A 1 130 ? 13.105 -3.605 -1.815 1.00 94.50 130 GLN A N 1
ATOM 1051 C CA . GLN A 1 130 ? 14.209 -4.055 -0.971 1.00 94.50 130 GLN A CA 1
ATOM 1052 C C . GLN A 1 130 ? 15.500 -4.197 -1.782 1.00 94.50 130 GLN A C 1
ATOM 1054 O O . GLN A 1 130 ? 15.487 -4.711 -2.898 1.00 94.50 130 GLN A O 1
ATOM 1059 N N . TRP A 1 131 ? 16.618 -3.768 -1.200 1.00 94.62 131 TRP A N 1
ATOM 1060 C CA . TRP A 1 131 ? 17.958 -3.830 -1.793 1.00 94.62 131 TRP A CA 1
ATOM 1061 C C . TRP A 1 131 ? 18.992 -4.241 -0.751 1.00 94.62 131 TRP A C 1
ATOM 1063 O O . TRP A 1 131 ? 18.714 -4.243 0.449 1.00 94.62 131 TRP A O 1
ATOM 1073 N N . SE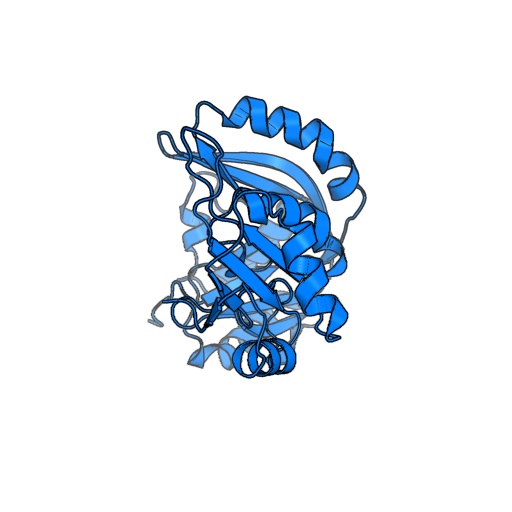R A 1 132 ? 20.211 -4.544 -1.194 1.00 95.44 132 SER A N 1
ATOM 1074 C CA . SER A 1 132 ? 21.328 -4.689 -0.265 1.00 95.44 132 SER A CA 1
ATOM 1075 C C . SER A 1 132 ? 21.768 -3.333 0.304 1.00 95.44 132 SER A C 1
ATOM 1077 O O . SER A 1 132 ? 21.602 -2.281 -0.323 1.00 95.44 132 SER A O 1
ATOM 1079 N N . ALA A 1 133 ? 22.401 -3.350 1.478 1.00 94.25 133 ALA A N 1
ATOM 1080 C CA . ALA A 1 133 ? 22.956 -2.151 2.106 1.00 94.25 133 ALA A CA 1
ATOM 1081 C C . ALA A 1 133 ? 24.017 -1.451 1.239 1.00 94.25 133 ALA A C 1
ATOM 1083 O O . ALA A 1 133 ? 24.177 -0.237 1.320 1.00 94.25 133 ALA A O 1
ATOM 1084 N N . ARG A 1 134 ? 24.704 -2.192 0.361 1.00 94.69 134 ARG A N 1
ATOM 1085 C CA . ARG A 1 134 ? 25.728 -1.641 -0.542 1.00 94.69 134 ARG A CA 1
ATOM 1086 C C . ARG A 1 134 ? 25.137 -0.822 -1.688 1.00 94.69 134 ARG A C 1
ATOM 1088 O O . ARG A 1 134 ? 25.771 0.111 -2.165 1.00 94.69 134 ARG A O 1
ATOM 1095 N N . GLU A 1 135 ? 23.931 -1.160 -2.133 1.00 94.31 135 GLU A N 1
ATOM 1096 C CA . GLU A 1 135 ? 23.294 -0.527 -3.294 1.00 94.31 135 GLU A CA 1
ATOM 1097 C C . GLU A 1 135 ? 22.376 0.636 -2.901 1.00 94.31 135 GLU A C 1
ATOM 1099 O O . GLU A 1 135 ? 22.070 1.492 -3.735 1.00 94.31 135 GLU A O 1
ATOM 1104 N N . ILE A 1 136 ? 21.922 0.676 -1.642 1.00 95.19 136 ILE A N 1
ATOM 1105 C CA . ILE A 1 136 ? 20.798 1.522 -1.233 1.00 95.19 136 ILE A CA 1
ATOM 1106 C C . ILE A 1 136 ? 21.052 3.016 -1.447 1.00 95.19 136 ILE A C 1
ATOM 1108 O O . ILE A 1 136 ? 20.153 3.717 -1.900 1.00 95.19 136 ILE A O 1
ATOM 1112 N N . THR A 1 137 ? 22.267 3.506 -1.184 1.00 95.44 137 THR A N 1
ATOM 1113 C CA . THR A 1 137 ? 22.607 4.930 -1.332 1.00 95.44 137 THR A CA 1
ATOM 1114 C C . THR A 1 137 ? 22.514 5.369 -2.791 1.00 95.44 137 THR A C 1
ATOM 1116 O O . THR A 1 137 ? 21.837 6.351 -3.096 1.00 95.44 137 THR A O 1
ATOM 1119 N N . ALA A 1 138 ? 23.124 4.604 -3.701 1.00 96.69 138 ALA A N 1
ATOM 1120 C CA . ALA A 1 138 ? 23.089 4.889 -5.133 1.00 96.69 138 ALA A CA 1
ATOM 1121 C C . ALA A 1 138 ? 21.666 4.765 -5.700 1.00 96.69 138 ALA A C 1
ATOM 1123 O O . ALA A 1 138 ? 21.219 5.637 -6.444 1.00 96.69 138 ALA A O 1
ATOM 1124 N N . LYS A 1 139 ? 20.920 3.724 -5.302 1.00 96.12 139 LYS A N 1
ATOM 1125 C CA . LYS A 1 139 ? 19.521 3.537 -5.718 1.00 96.12 139 LYS A CA 1
ATOM 1126 C C . LYS A 1 139 ? 18.626 4.671 -5.227 1.00 96.12 139 LYS A C 1
ATOM 1128 O O . LYS A 1 139 ? 17.863 5.217 -6.016 1.00 96.12 139 LYS A O 1
ATOM 1133 N N . LYS A 1 140 ? 18.765 5.074 -3.961 1.00 96.69 140 LYS A N 1
ATOM 1134 C CA . LYS A 1 140 ? 18.008 6.184 -3.369 1.00 96.69 140 LYS A CA 1
ATOM 1135 C C . LYS A 1 140 ? 18.271 7.495 -4.107 1.00 96.69 140 LYS A C 1
ATOM 1137 O O . LYS A 1 140 ? 17.316 8.192 -4.439 1.00 96.69 140 LYS A O 1
ATOM 1142 N N . ALA A 1 141 ? 19.532 7.807 -4.418 1.00 97.50 141 ALA A N 1
ATOM 1143 C CA . ALA A 1 141 ? 19.889 8.998 -5.190 1.00 97.50 141 ALA A CA 1
ATOM 1144 C C . ALA A 1 141 ? 19.289 8.964 -6.608 1.00 97.50 141 ALA A C 1
ATOM 1146 O O . ALA A 1 141 ? 18.620 9.914 -7.018 1.00 97.50 141 ALA A O 1
ATOM 1147 N N . ALA A 1 142 ? 19.442 7.843 -7.321 1.00 97.00 142 ALA A N 1
ATOM 1148 C CA . ALA A 1 142 ? 18.879 7.674 -8.659 1.00 97.00 142 ALA A CA 1
ATOM 1149 C C . ALA A 1 142 ? 17.351 7.826 -8.658 1.00 97.00 142 ALA A C 1
ATOM 1151 O O . ALA A 1 142 ? 16.797 8.537 -9.496 1.00 97.00 142 ALA A O 1
ATOM 1152 N N . PHE A 1 143 ? 16.661 7.213 -7.694 1.00 96.25 143 PHE A N 1
ATOM 1153 C CA . PHE A 1 143 ? 15.201 7.264 -7.615 1.00 96.25 143 PHE A CA 1
ATOM 1154 C C . PHE A 1 143 ? 14.684 8.638 -7.208 1.00 96.25 143 PHE A C 1
ATOM 1156 O O . PHE A 1 143 ? 13.674 9.104 -7.733 1.00 96.25 143 PHE A O 1
ATOM 1163 N N . THR A 1 144 ? 15.417 9.323 -6.333 1.00 97.06 144 THR A N 1
ATOM 1164 C CA . THR A 1 144 ? 15.132 10.713 -5.972 1.00 97.06 144 THR A CA 1
ATOM 1165 C C . THR A 1 144 ? 15.181 11.619 -7.202 1.00 97.06 144 THR A C 1
ATOM 1167 O O . THR A 1 144 ? 14.292 12.440 -7.380 1.00 97.06 144 THR A O 1
ATOM 1170 N N . SER A 1 145 ? 16.154 11.438 -8.097 1.00 96.50 145 SER A N 1
ATOM 1171 C CA . SER A 1 145 ? 16.239 12.246 -9.321 1.00 96.50 145 SER A CA 1
ATOM 1172 C C . SER A 1 145 ? 15.200 11.869 -10.386 1.00 96.50 145 SER A C 1
ATOM 1174 O O . SER A 1 145 ? 14.740 12.748 -11.107 1.00 96.50 145 SER A O 1
ATOM 1176 N N . THR A 1 146 ? 14.843 10.587 -10.516 1.00 95.56 146 THR A N 1
ATOM 1177 C CA . THR A 1 146 ? 14.076 10.069 -11.673 1.00 95.56 146 THR A CA 1
ATOM 1178 C C . THR A 1 146 ? 12.590 9.824 -11.411 1.00 95.56 146 THR A C 1
ATOM 1180 O O . THR A 1 146 ? 11.786 9.863 -12.344 1.00 95.56 146 THR A O 1
ATOM 1183 N N . HIS A 1 147 ? 12.207 9.538 -10.167 1.00 95.56 147 HIS A N 1
ATOM 1184 C CA . HIS A 1 147 ? 10.837 9.163 -9.806 1.00 95.56 147 HIS A CA 1
ATOM 1185 C C . HIS A 1 147 ? 10.174 10.186 -8.881 1.00 95.56 147 HIS A C 1
ATOM 1187 O O . HIS A 1 147 ? 8.969 10.410 -8.985 1.00 95.56 147 HIS A O 1
ATOM 1193 N N . LEU A 1 148 ? 10.939 10.813 -7.981 1.00 96.50 148 LEU A N 1
ATOM 1194 C CA . LEU A 1 148 ? 10.364 11.671 -6.946 1.00 96.50 148 LEU A CA 1
ATOM 1195 C C . LEU A 1 148 ? 9.637 12.919 -7.476 1.00 96.50 148 LEU A C 1
ATOM 1197 O O . LEU A 1 148 ? 8.589 13.210 -6.909 1.00 96.50 148 LEU A O 1
ATOM 1201 N N . PRO A 1 149 ? 10.099 13.648 -8.518 1.00 96.06 149 PRO A N 1
ATOM 1202 C CA . PRO A 1 149 ? 9.398 14.850 -8.980 1.00 96.06 149 PRO A CA 1
ATOM 1203 C C . PRO A 1 149 ? 7.945 14.576 -9.383 1.00 96.06 149 PRO A C 1
ATOM 1205 O O . PRO A 1 149 ? 7.037 15.281 -8.953 1.00 96.06 149 PRO A O 1
ATOM 1208 N N . GLU A 1 150 ? 7.718 13.499 -10.136 1.00 94.06 150 GLU A N 1
ATOM 1209 C CA . GLU A 1 150 ? 6.384 13.084 -10.570 1.00 94.06 150 GLU A CA 1
ATOM 1210 C C . GLU A 1 150 ? 5.534 12.602 -9.387 1.00 94.06 150 GLU A C 1
ATOM 1212 O O . GLU A 1 150 ? 4.411 13.068 -9.206 1.00 94.06 150 GLU A O 1
ATOM 1217 N N . ILE A 1 151 ? 6.085 11.730 -8.534 1.00 95.00 151 ILE A N 1
ATOM 1218 C CA . ILE A 1 151 ? 5.381 11.205 -7.352 1.00 95.00 151 ILE A CA 1
ATOM 1219 C C . ILE A 1 151 ? 4.986 12.343 -6.398 1.00 95.00 151 ILE A C 1
ATOM 1221 O O . ILE A 1 151 ? 3.843 12.407 -5.950 1.00 95.00 151 ILE A O 1
ATOM 1225 N N . LYS A 1 152 ? 5.915 13.260 -6.104 1.00 95.81 152 LYS A N 1
ATOM 1226 C CA . LYS A 1 152 ? 5.701 14.388 -5.188 1.00 95.81 152 LYS A CA 1
ATOM 1227 C C . LYS A 1 152 ? 4.712 15.411 -5.757 1.00 95.81 152 LYS A C 1
ATOM 1229 O O . LYS A 1 152 ? 4.001 16.039 -4.983 1.00 95.81 152 LYS A O 1
ATOM 1234 N N . SER A 1 153 ? 4.626 15.551 -7.084 1.00 94.12 153 SER A N 1
ATOM 1235 C CA . SER A 1 153 ? 3.671 16.458 -7.747 1.00 94.12 153 SER A CA 1
ATOM 1236 C C . SER A 1 153 ? 2.208 16.000 -7.683 1.00 94.12 153 SER A C 1
ATOM 1238 O O . SER A 1 153 ? 1.319 16.732 -8.112 1.00 94.12 153 SER A O 1
ATOM 1240 N N . ARG A 1 154 ? 1.947 14.795 -7.159 1.00 94.25 154 ARG A N 1
ATOM 1241 C CA . ARG A 1 154 ? 0.618 14.177 -7.103 1.00 94.25 154 ARG A CA 1
ATOM 1242 C C . ARG A 1 154 ? 0.246 13.834 -5.656 1.00 94.25 154 ARG A C 1
ATOM 1244 O O . ARG A 1 154 ? 0.255 12.655 -5.293 1.00 94.25 154 ARG A O 1
ATOM 1251 N N . PRO A 1 155 ? -0.068 14.829 -4.810 1.00 96.44 155 PRO A N 1
ATOM 1252 C CA . PRO A 1 155 ? -0.629 14.549 -3.496 1.00 96.44 155 PRO A CA 1
ATOM 1253 C C . PRO A 1 155 ? -1.983 13.830 -3.613 1.00 96.44 155 PRO A C 1
ATOM 1255 O O . PRO A 1 155 ? -2.624 13.819 -4.671 1.00 96.44 155 PRO A O 1
ATOM 1258 N N . PHE A 1 156 ? -2.418 13.196 -2.526 1.00 96.88 156 PHE A N 1
ATOM 1259 C CA . PHE A 1 156 ? -3.739 12.573 -2.434 1.00 96.88 156 PHE A CA 1
ATOM 1260 C C . PHE A 1 156 ? -4.365 12.827 -1.069 1.00 96.88 156 PHE A C 1
ATOM 1262 O O . PHE A 1 156 ? -3.662 12.936 -0.071 1.00 96.88 156 PHE A O 1
ATOM 1269 N N . VAL A 1 157 ? -5.691 12.880 -1.009 1.00 96.69 157 VAL A N 1
ATOM 1270 C CA . VAL A 1 157 ? -6.410 13.032 0.257 1.00 96.69 157 VAL A CA 1
ATOM 1271 C C . VAL A 1 157 ? -6.598 11.658 0.894 1.00 96.69 157 VAL A C 1
ATOM 1273 O O . VAL A 1 157 ? -7.113 10.734 0.264 1.00 96.69 157 VAL A O 1
ATOM 1276 N N . ALA A 1 158 ? -6.178 11.508 2.147 1.00 97.69 158 ALA A N 1
ATOM 1277 C CA . ALA A 1 158 ? -6.585 10.386 2.976 1.00 97.69 158 ALA A CA 1
ATOM 1278 C C . ALA A 1 158 ? -8.015 10.647 3.460 1.00 97.69 158 ALA A C 1
ATOM 1280 O O . ALA A 1 158 ? -8.225 11.430 4.381 1.00 97.69 158 ALA A O 1
ATOM 1281 N N . GLU A 1 159 ? -8.998 10.027 2.810 1.00 96.88 159 GLU A N 1
ATOM 1282 C CA . GLU A 1 159 ? -10.417 10.145 3.184 1.00 96.88 159 GLU A CA 1
ATOM 1283 C C . GLU A 1 159 ? -10.860 9.053 4.155 1.00 96.88 159 GLU A C 1
ATOM 1285 O O . GLU A 1 159 ? -11.776 9.260 4.944 1.00 96.88 159 GLU A O 1
ATOM 1290 N N . SER A 1 160 ? -10.203 7.894 4.116 1.00 97.94 160 SER A N 1
ATOM 1291 C CA . SER A 1 160 ? -10.574 6.727 4.911 1.00 97.94 160 SER A CA 1
ATOM 1292 C C . SER A 1 160 ? -9.346 5.921 5.312 1.00 97.94 160 SER A C 1
ATOM 1294 O O . SER A 1 160 ? -8.313 5.945 4.635 1.00 97.94 160 SER A O 1
ATOM 1296 N N . VAL A 1 161 ? -9.489 5.136 6.377 1.00 98.44 161 VAL A N 1
ATOM 1297 C CA . VAL A 1 161 ? -8.622 3.978 6.626 1.00 98.44 161 VAL A CA 1
ATOM 1298 C C . VAL A 1 161 ? -9.310 2.712 6.135 1.00 98.44 161 VAL A C 1
ATOM 1300 O O . VAL A 1 161 ? -10.539 2.626 6.130 1.00 98.44 161 VAL A O 1
ATOM 1303 N N . PHE A 1 162 ? -8.522 1.714 5.754 1.00 98.12 162 PHE A N 1
ATOM 1304 C CA . PHE A 1 162 ? -9.031 0.463 5.204 1.00 98.12 162 PHE A CA 1
ATOM 1305 C C . PHE A 1 162 ? -8.645 -0.720 6.083 1.00 98.12 162 PHE A C 1
ATOM 1307 O O . PHE A 1 162 ? -7.486 -0.838 6.485 1.00 98.12 162 PHE A O 1
ATOM 1314 N N . LEU A 1 163 ? -9.607 -1.605 6.349 1.00 97.94 163 LEU A N 1
ATOM 1315 C CA . LEU A 1 163 ? -9.368 -2.904 6.975 1.00 97.94 163 LEU A CA 1
ATOM 1316 C C . LEU A 1 163 ? -9.197 -3.929 5.866 1.00 97.94 163 LEU A C 1
ATOM 1318 O O . LEU A 1 163 ? -10.097 -4.121 5.038 1.00 97.94 163 LEU A O 1
ATOM 1322 N N . ILE A 1 164 ? -8.037 -4.574 5.866 1.00 95.56 164 ILE A N 1
ATOM 1323 C CA . ILE A 1 164 ? -7.635 -5.468 4.791 1.00 95.56 164 ILE A CA 1
ATOM 1324 C C . ILE A 1 164 ? -7.251 -6.840 5.330 1.00 95.56 164 ILE A C 1
ATOM 1326 O O . ILE A 1 164 ? -6.662 -6.932 6.411 1.00 95.56 164 ILE A O 1
ATOM 1330 N N . SER A 1 165 ? -7.564 -7.903 4.589 1.00 94.06 165 SER A N 1
ATOM 1331 C CA . SER A 1 165 ? -7.135 -9.268 4.911 1.00 94.06 165 SER A CA 1
ATOM 1332 C C . SER A 1 165 ? -6.609 -10.005 3.677 1.00 94.06 165 SER A C 1
ATOM 1334 O O . SER A 1 165 ? -6.783 -9.546 2.556 1.00 94.06 165 SER A O 1
ATOM 1336 N N . ARG A 1 166 ? -5.962 -11.157 3.860 1.00 88.94 166 ARG A N 1
ATOM 1337 C CA . ARG A 1 166 ? -5.724 -12.132 2.785 1.00 88.94 166 ARG A CA 1
ATOM 1338 C C . ARG A 1 166 ? -5.814 -13.560 3.307 1.00 88.94 166 ARG A C 1
ATOM 1340 O O . ARG A 1 166 ? -5.592 -13.806 4.494 1.00 88.94 166 ARG A O 1
ATOM 1347 N N . GLN A 1 167 ? -5.987 -14.511 2.394 1.00 82.88 167 GLN A N 1
ATOM 1348 C CA . GLN A 1 167 ? -5.956 -15.946 2.684 1.00 82.88 167 GLN A CA 1
ATOM 1349 C C . GLN A 1 167 ? -4.824 -16.637 1.912 1.00 82.88 167 GLN A C 1
ATOM 1351 O O . GLN A 1 167 ? -4.793 -16.636 0.684 1.00 82.88 167 GLN A O 1
ATOM 1356 N N . GLY A 1 168 ? -3.859 -17.234 2.618 1.00 76.50 168 GLY A N 1
ATOM 1357 C CA . GLY A 1 168 ? -2.681 -17.816 1.963 1.00 76.50 168 GLY A CA 1
ATOM 1358 C C . GLY A 1 168 ? -1.932 -16.771 1.130 1.00 76.50 168 GLY A C 1
ATOM 1359 O O . GLY A 1 168 ? -1.766 -15.639 1.577 1.00 76.50 168 GLY A O 1
ATOM 1360 N N . ASP A 1 169 ? -1.488 -17.119 -0.076 1.00 71.12 169 ASP A N 1
ATOM 1361 C CA . ASP A 1 169 ? -0.703 -16.225 -0.946 1.00 71.12 169 ASP A CA 1
ATOM 1362 C C . ASP A 1 169 ? -1.528 -15.338 -1.893 1.00 71.12 169 ASP A C 1
ATOM 1364 O O . ASP A 1 169 ? -0.953 -14.660 -2.749 1.00 71.12 169 ASP A O 1
ATOM 1368 N N . VAL A 1 170 ? -2.853 -15.283 -1.725 1.00 77.69 170 VAL A N 1
ATOM 1369 C CA . VAL A 1 170 ? -3.703 -14.381 -2.518 1.00 77.69 170 VAL A CA 1
ATOM 1370 C C . VAL A 1 170 ? -3.479 -12.906 -2.133 1.00 77.69 170 VAL A C 1
ATOM 1372 O O . VAL A 1 170 ? -3.014 -12.620 -1.020 1.00 77.69 170 VAL A O 1
ATOM 1375 N N . PRO A 1 171 ? -3.773 -11.954 -3.041 1.00 83.38 171 PRO A N 1
ATOM 1376 C CA . PRO A 1 171 ? -3.697 -10.529 -2.740 1.00 83.38 171 PRO A CA 1
ATOM 1377 C C . PRO A 1 171 ? -4.657 -10.086 -1.634 1.00 83.38 171 PRO A C 1
ATOM 1379 O O . PRO A 1 171 ? -5.639 -10.761 -1.340 1.00 83.38 171 PRO A O 1
ATOM 1382 N N . PHE A 1 172 ? -4.368 -8.933 -1.033 1.00 88.31 172 PHE A N 1
ATOM 1383 C CA . PHE A 1 172 ? -5.193 -8.375 0.027 1.00 88.31 172 PHE A CA 1
ATOM 1384 C C . PHE A 1 172 ? -6.563 -7.879 -0.468 1.00 88.31 172 PHE A C 1
ATOM 1386 O O . PHE A 1 172 ? -6.680 -7.055 -1.379 1.00 88.31 172 PHE A O 1
ATOM 1393 N N . GLU A 1 173 ? -7.566 -8.404 0.222 1.00 89.75 173 GLU A N 1
ATOM 1394 C CA . GLU A 1 173 ? -8.961 -8.018 0.401 1.00 89.75 173 GLU A CA 1
ATOM 1395 C C . GLU A 1 173 ? -9.147 -6.634 1.001 1.00 89.75 173 GLU A C 1
ATOM 1397 O O . GLU A 1 173 ? -8.546 -6.401 2.044 1.00 89.75 173 GLU A O 1
ATOM 1402 N N . VAL A 1 174 ? -9.996 -5.747 0.475 1.00 91.88 174 VAL A N 1
ATOM 1403 C CA . VAL A 1 174 ? -10.518 -4.633 1.285 1.00 91.88 174 VAL A CA 1
ATOM 1404 C C . VAL A 1 174 ? -11.939 -4.931 1.698 1.00 91.88 174 VAL A C 1
ATOM 1406 O O . VAL A 1 174 ? -12.829 -5.064 0.857 1.00 91.88 174 VAL A O 1
ATOM 1409 N N . HIS A 1 175 ? -12.124 -5.014 3.013 1.00 94.62 175 HIS A N 1
ATOM 1410 C CA . HIS A 1 175 ? -13.376 -5.433 3.634 1.00 94.62 175 HIS A CA 1
ATOM 1411 C C . HIS A 1 175 ? -14.174 -4.250 4.166 1.00 94.62 175 HIS A C 1
ATOM 1413 O O . HIS A 1 175 ? -15.400 -4.257 4.143 1.00 94.62 175 HIS A O 1
ATOM 1419 N N . TYR A 1 176 ? -13.482 -3.227 4.667 1.00 97.06 176 TYR A N 1
ATOM 1420 C CA . TYR A 1 176 ? -14.120 -2.029 5.194 1.00 97.06 176 TYR A CA 1
ATOM 1421 C C . TYR A 1 176 ? -13.282 -0.798 4.882 1.00 97.06 176 TYR A C 1
ATOM 1423 O O . TYR A 1 176 ? -12.054 -0.846 4.965 1.00 97.06 176 TYR A O 1
ATOM 1431 N N . ALA A 1 177 ? -13.961 0.302 4.580 1.00 97.50 177 ALA A N 1
ATOM 1432 C CA . ALA A 1 177 ? -13.418 1.648 4.665 1.00 97.50 177 ALA A CA 1
ATOM 1433 C C . ALA A 1 177 ? -14.124 2.385 5.806 1.00 97.50 177 ALA A C 1
ATOM 1435 O O . ALA A 1 177 ? -15.348 2.301 5.925 1.00 97.50 177 ALA A O 1
ATOM 1436 N N . VAL A 1 178 ? -13.359 3.086 6.639 1.00 98.50 178 VAL A N 1
ATOM 1437 C CA . VAL A 1 178 ? -13.900 3.956 7.687 1.00 98.50 178 VAL A CA 1
ATOM 1438 C C . VAL A 1 178 ? -13.433 5.375 7.424 1.00 98.50 178 VAL A C 1
ATOM 1440 O O . VAL A 1 178 ? -12.228 5.636 7.400 1.00 98.50 178 VAL A O 1
ATOM 1443 N N . ASP A 1 179 ? -14.390 6.263 7.189 1.00 98.31 179 ASP A N 1
ATOM 1444 C CA . ASP A 1 179 ? -14.135 7.629 6.752 1.00 98.31 179 ASP A CA 1
ATOM 1445 C C . ASP A 1 179 ? -13.617 8.494 7.910 1.00 98.31 179 ASP A C 1
ATOM 1447 O O . ASP A 1 179 ? -14.141 8.477 9.028 1.00 98.31 179 ASP A O 1
ATOM 1451 N N . LEU A 1 180 ? -12.578 9.273 7.622 1.00 98.44 180 LEU A N 1
ATOM 1452 C CA . LEU A 1 180 ? -12.047 10.293 8.513 1.00 98.44 180 LEU A CA 1
ATOM 1453 C C . LEU A 1 180 ? -13.084 11.414 8.686 1.00 98.44 180 LEU A C 1
ATOM 1455 O O . LEU A 1 180 ? -13.738 11.844 7.735 1.00 98.44 180 LEU A O 1
ATOM 1459 N N . GLY A 1 181 ? -13.269 11.871 9.922 1.00 97.75 181 GLY A N 1
ATOM 1460 C CA . GLY A 1 181 ? -14.125 12.998 10.293 1.00 97.75 181 GLY A CA 1
ATOM 1461 C C . GLY A 1 181 ? -15.578 12.602 10.533 1.00 97.75 181 GLY A C 1
ATOM 1462 O O . GLY A 1 181 ? -16.190 13.066 11.489 1.00 97.75 181 GLY A O 1
ATOM 1463 N N . THR A 1 182 ? -16.135 11.699 9.726 1.00 97.44 182 THR A N 1
ATOM 1464 C CA . THR A 1 182 ? -17.525 11.238 9.901 1.00 97.44 182 THR A CA 1
ATOM 1465 C C . THR A 1 182 ? -17.626 9.911 10.649 1.00 97.44 182 THR A C 1
ATOM 1467 O O . THR A 1 182 ? -18.653 9.639 11.271 1.00 97.44 182 THR A O 1
ATOM 1470 N N . GLY A 1 183 ? -16.586 9.071 10.588 1.00 97.06 183 GLY A N 1
ATOM 1471 C CA . GLY A 1 183 ? -16.646 7.685 11.052 1.00 97.06 183 GLY A CA 1
ATOM 1472 C C . GLY A 1 183 ? -17.548 6.797 10.187 1.00 97.06 183 GLY A C 1
ATOM 1473 O O . GLY A 1 183 ? -17.827 5.665 10.566 1.00 97.06 183 GLY A O 1
ATOM 1474 N N . ASN A 1 184 ? -18.026 7.276 9.032 1.00 97.75 184 ASN A N 1
ATOM 1475 C CA . ASN A 1 184 ? -18.905 6.497 8.168 1.00 97.75 184 ASN A CA 1
ATOM 1476 C C . ASN A 1 184 ? -18.223 5.188 7.738 1.00 97.75 184 ASN A C 1
ATOM 1478 O O . ASN A 1 184 ? -17.080 5.187 7.279 1.00 97.75 184 ASN A O 1
ATOM 1482 N N . ILE A 1 185 ? -18.933 4.071 7.901 1.00 98.06 185 ILE A N 1
ATOM 1483 C CA . ILE A 1 185 ? -18.414 2.731 7.629 1.00 98.06 185 ILE A CA 1
ATOM 1484 C C . ILE A 1 185 ? -18.998 2.245 6.311 1.00 98.06 185 ILE A C 1
ATOM 1486 O O . ILE A 1 185 ? -20.211 2.100 6.165 1.00 98.06 185 ILE A O 1
ATOM 1490 N N . ARG A 1 186 ? -18.122 1.914 5.367 1.00 95.88 186 ARG A N 1
ATOM 1491 C CA . ARG A 1 186 ? -18.486 1.278 4.102 1.00 95.88 186 ARG A CA 1
ATOM 1492 C C . ARG A 1 186 ? -17.962 -0.144 4.111 1.00 95.88 186 ARG A C 1
ATOM 1494 O O . ARG A 1 186 ? -16.751 -0.351 4.152 1.00 95.88 186 ARG A O 1
ATOM 1501 N N . GLN A 1 187 ? -18.865 -1.121 4.076 1.00 93.25 187 GLN A N 1
ATOM 1502 C CA . GLN A 1 187 ? -18.476 -2.504 3.833 1.00 93.25 187 GLN A CA 1
ATOM 1503 C C . GLN A 1 187 ? -18.125 -2.654 2.357 1.00 93.25 187 GLN A C 1
ATOM 1505 O O . GLN A 1 187 ? -18.933 -2.380 1.471 1.00 93.25 187 GLN A O 1
ATOM 1510 N N . LEU A 1 188 ? -16.898 -3.079 2.110 1.00 85.31 188 LEU A N 1
ATOM 1511 C CA . LEU A 1 188 ? -16.351 -3.321 0.792 1.00 85.31 188 LEU A CA 1
AT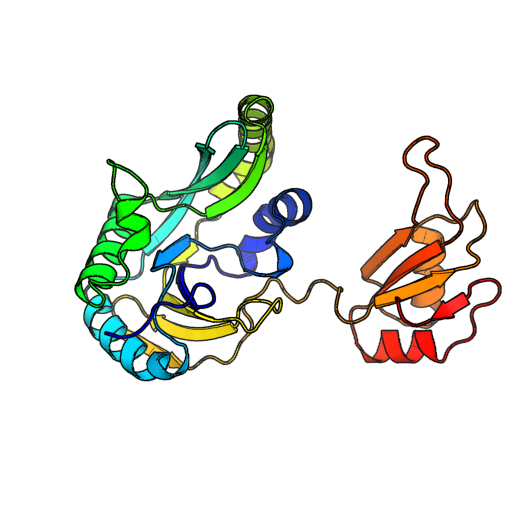OM 1512 C C . LEU A 1 188 ? -16.129 -4.829 0.640 1.00 85.31 188 LEU A C 1
ATOM 1514 O O . LEU A 1 188 ? -15.849 -5.545 1.594 1.00 85.31 188 LEU A O 1
ATOM 1518 N N . LYS A 1 189 ? -16.285 -5.333 -0.576 1.00 70.19 189 LYS A N 1
ATOM 1519 C CA . LYS A 1 189 ? -15.746 -6.637 -0.978 1.00 70.19 189 LYS A CA 1
ATOM 1520 C C . LYS A 1 189 ? -14.986 -6.423 -2.266 1.00 70.19 189 LYS A C 1
ATOM 1522 O O . LYS A 1 189 ? -15.351 -6.931 -3.321 1.00 70.19 189 LYS A O 1
ATOM 1527 N N . GLN A 1 190 ? -14.006 -5.532 -2.184 1.00 64.94 190 GLN A N 1
ATOM 1528 C CA . GLN A 1 190 ? -13.215 -5.146 -3.332 1.00 64.94 190 GLN A CA 1
ATOM 1529 C C . GLN A 1 190 ? -11.762 -5.461 -3.048 1.00 64.94 190 GLN A C 1
ATOM 1531 O O . GLN A 1 190 ? -11.168 -4.982 -2.086 1.00 64.94 190 GLN A O 1
ATOM 1536 N N . THR A 1 191 ? -11.162 -6.227 -3.940 1.00 57.28 191 THR A N 1
ATOM 1537 C CA . THR A 1 191 ? -9.720 -6.335 -4.022 1.00 57.28 191 THR A CA 1
ATOM 1538 C C . THR A 1 191 ? -9.171 -4.974 -4.459 1.00 57.28 191 THR A C 1
ATOM 1540 O O . THR A 1 191 ? -9.240 -4.623 -5.633 1.00 57.28 191 THR A O 1
ATOM 1543 N N . LEU A 1 192 ? -8.630 -4.186 -3.520 1.00 55.22 192 LEU A N 1
ATOM 1544 C CA . LEU A 1 192 ? -7.775 -3.045 -3.874 1.00 55.22 192 LEU A CA 1
ATOM 1545 C C . LEU A 1 192 ? -6.366 -3.521 -4.237 1.00 55.22 192 LEU A C 1
ATOM 1547 O O . LEU A 1 192 ? -5.473 -2.695 -4.329 1.00 55.22 192 LEU A O 1
ATOM 1551 N N . ALA A 1 193 ? -6.106 -4.817 -4.440 1.00 50.94 193 ALA A N 1
ATOM 1552 C CA . ALA A 1 193 ? -4.840 -5.218 -5.043 1.00 50.94 193 ALA A CA 1
ATOM 1553 C C . ALA A 1 193 ? -4.610 -4.413 -6.333 1.00 50.94 193 ALA A C 1
ATOM 1555 O O . ALA A 1 193 ? -5.585 -4.021 -6.989 1.00 50.94 193 ALA A O 1
ATOM 1556 N N . PRO A 1 194 ? -3.341 -4.167 -6.710 1.00 46.09 194 PRO A N 1
ATOM 1557 C CA . PRO A 1 194 ? -3.038 -3.663 -8.043 1.00 46.09 194 PRO A CA 1
ATOM 1558 C C . PRO A 1 194 ? -3.901 -4.452 -9.026 1.00 46.09 194 PRO A C 1
ATOM 1560 O O . PRO A 1 194 ? -3.943 -5.680 -8.859 1.00 46.09 194 PRO A O 1
ATOM 1563 N N . PRO A 1 195 ? -4.639 -3.787 -9.944 1.00 42.12 195 PRO A N 1
ATOM 1564 C CA . PRO A 1 195 ? -5.583 -4.464 -10.832 1.00 42.12 195 PRO A CA 1
ATOM 1565 C C . PRO A 1 195 ? -4.901 -5.730 -11.316 1.00 42.12 195 PRO A C 1
ATOM 1567 O O . PRO A 1 195 ? -3.755 -5.588 -11.754 1.00 42.12 195 PRO A O 1
ATOM 1570 N N . PRO A 1 196 ? -5.492 -6.926 -11.104 1.00 43.81 196 PRO A N 1
ATOM 1571 C CA . PRO A 1 196 ? -4.775 -8.189 -11.165 1.00 43.81 196 PRO A CA 1
ATOM 1572 C C . PRO A 1 196 ? -3.919 -8.190 -12.416 1.00 43.81 196 PRO A C 1
ATOM 1574 O O . PRO A 1 196 ? -4.423 -8.300 -13.533 1.00 43.81 196 PRO A O 1
ATOM 1577 N N . GLN A 1 197 ? -2.618 -7.970 -12.236 1.00 43.22 197 GLN A N 1
ATOM 1578 C CA . GLN A 1 197 ? -1.714 -7.887 -13.361 1.00 43.22 197 GLN A CA 1
ATOM 1579 C C . GLN A 1 197 ? -1.454 -9.327 -13.744 1.00 43.22 197 GLN A C 1
ATOM 1581 O O . GLN A 1 197 ? -0.492 -9.941 -13.302 1.00 43.22 197 GLN A O 1
ATOM 1586 N N . LEU A 1 198 ? -2.357 -9.855 -14.573 1.00 48.88 198 LEU A N 1
ATOM 1587 C CA . LEU A 1 198 ? -2.058 -10.820 -15.624 1.00 48.88 198 LEU A CA 1
ATOM 1588 C C . LEU A 1 198 ? -1.581 -12.207 -15.238 1.00 48.88 198 LEU A C 1
ATOM 1590 O O . LEU A 1 198 ? -1.557 -13.101 -16.078 1.00 48.88 198 LEU A O 1
ATOM 1594 N N . ALA A 1 199 ? -1.286 -12.436 -13.968 1.00 45.84 199 ALA A N 1
ATOM 1595 C CA . ALA A 1 199 ? -0.876 -13.733 -13.475 1.00 45.84 199 ALA A CA 1
ATOM 1596 C C . ALA A 1 199 ? -2.024 -14.760 -13.495 1.00 45.84 199 ALA A C 1
ATOM 1598 O O . ALA A 1 199 ? -1.746 -15.956 -13.525 1.00 45.84 199 ALA A O 1
ATOM 1599 N N . ALA A 1 200 ? -3.294 -14.329 -13.517 1.00 55.81 200 ALA A N 1
ATOM 1600 C CA . ALA A 1 200 ? -4.442 -15.239 -13.458 1.00 55.81 200 ALA A CA 1
ATOM 1601 C C . ALA A 1 200 ? -4.687 -16.003 -14.776 1.00 55.81 200 ALA A C 1
ATOM 1603 O O . ALA A 1 200 ? -5.099 -17.167 -14.762 1.00 55.81 200 ALA A O 1
ATOM 1604 N N . PHE A 1 201 ? -4.377 -15.397 -15.927 1.00 81.44 201 PHE A N 1
ATOM 1605 C CA . PHE A 1 201 ? -4.687 -15.963 -17.244 1.00 81.44 201 PHE A CA 1
ATOM 1606 C C . PHE A 1 201 ? -3.418 -16.269 -18.025 1.00 81.44 201 PHE A C 1
ATOM 1608 O O . PHE A 1 201 ? -3.190 -15.766 -19.121 1.00 81.44 201 PHE A O 1
ATOM 1615 N N . LYS A 1 202 ? -2.563 -17.083 -17.410 1.00 87.00 202 LYS A N 1
ATOM 1616 C CA . LYS A 1 202 ? -1.252 -17.434 -17.944 1.00 87.00 202 LYS A CA 1
ATOM 1617 C C . LYS A 1 202 ? -1.266 -18.799 -18.622 1.00 87.00 202 LYS A C 1
ATOM 1619 O O . LYS A 1 202 ? -1.802 -19.767 -18.079 1.00 87.00 202 LYS A O 1
ATOM 1624 N N . VAL A 1 203 ? -0.615 -18.886 -19.775 1.00 93.31 203 VAL A N 1
ATOM 1625 C CA . VAL A 1 203 ? -0.332 -20.140 -20.483 1.00 93.31 203 VAL A CA 1
ATOM 1626 C C . VAL A 1 203 ? 1.169 -20.316 -20.672 1.00 93.31 203 VAL A C 1
ATOM 1628 O O . VAL A 1 203 ? 1.925 -19.347 -20.773 1.00 93.31 203 VAL A O 1
ATOM 1631 N N . TYR A 1 204 ? 1.608 -21.568 -20.710 1.00 94.56 204 TYR A N 1
ATOM 1632 C CA . TYR A 1 204 ? 2.931 -21.936 -21.192 1.00 94.56 204 TYR A CA 1
ATOM 1633 C C . TYR A 1 204 ? 2.912 -21.956 -22.719 1.00 94.56 204 TYR A C 1
ATOM 1635 O O . TYR A 1 204 ? 2.006 -22.543 -23.313 1.00 94.56 204 TYR A O 1
ATOM 1643 N N . VAL A 1 205 ? 3.948 -21.383 -23.331 1.00 96.38 205 VAL A N 1
ATOM 1644 C CA . VAL A 1 205 ? 4.220 -21.493 -24.767 1.00 96.38 205 VAL A CA 1
ATOM 1645 C C . VAL A 1 205 ? 5.571 -22.169 -24.978 1.00 96.38 205 VAL A C 1
ATOM 1647 O O . VAL A 1 205 ? 6.582 -21.723 -24.446 1.00 96.38 205 VAL A O 1
ATOM 1650 N N . GLY A 1 206 ? 5.604 -23.269 -25.719 1.00 94.44 206 GLY A N 1
ATOM 1651 C CA . GLY A 1 206 ? 6.818 -24.034 -26.012 1.00 94.44 206 GLY A CA 1
ATOM 1652 C C . GLY A 1 206 ? 7.004 -24.263 -27.500 1.00 94.44 206 GLY A C 1
ATOM 1653 O O . GLY A 1 206 ? 6.152 -23.891 -28.300 1.00 94.44 206 GLY A O 1
ATOM 1654 N N . ASN A 1 207 ? 8.119 -24.895 -27.862 1.00 95.94 207 ASN A N 1
ATOM 1655 C CA . ASN A 1 207 ? 8.526 -25.066 -29.257 1.00 95.94 207 ASN A CA 1
ATOM 1656 C C . ASN A 1 207 ? 8.661 -23.722 -30.002 1.00 95.94 207 ASN A C 1
ATOM 1658 O O . ASN A 1 207 ? 8.346 -23.608 -31.184 1.00 95.94 207 ASN A O 1
ATOM 1662 N N . LEU A 1 208 ? 9.096 -22.683 -29.281 1.00 95.69 208 LEU A N 1
ATOM 1663 C CA . LEU A 1 208 ? 9.366 -21.378 -29.870 1.00 95.69 208 LEU A CA 1
ATOM 1664 C C . LEU A 1 208 ? 10.643 -21.466 -30.717 1.00 95.69 208 LEU A C 1
ATOM 1666 O O . LEU A 1 208 ? 11.678 -21.880 -30.183 1.00 95.69 208 LEU A O 1
ATOM 1670 N N . PRO A 1 209 ? 10.614 -21.041 -31.994 1.00 94.19 209 PRO A N 1
ATOM 1671 C CA . PRO A 1 209 ? 11.826 -20.877 -32.781 1.00 94.19 209 PRO A CA 1
ATOM 1672 C C . PRO A 1 209 ? 12.815 -19.956 -32.069 1.00 94.19 209 PRO A C 1
ATOM 1674 O O . PRO A 1 209 ? 12.431 -18.966 -31.450 1.00 94.19 209 PRO A O 1
ATOM 1677 N N . GLU A 1 210 ? 14.106 -20.258 -32.171 1.00 90.12 210 GLU A N 1
ATOM 1678 C CA . GLU A 1 210 ? 15.122 -19.558 -31.380 1.00 90.12 210 GLU A CA 1
ATOM 1679 C C . GLU A 1 210 ? 15.184 -18.044 -31.658 1.00 90.12 210 GLU A C 1
ATOM 1681 O O . GLU A 1 210 ? 15.497 -17.255 -30.769 1.00 90.12 210 GLU A O 1
ATOM 1686 N N . HIS A 1 211 ? 14.842 -17.644 -32.885 1.00 92.06 211 HIS A N 1
ATOM 1687 C CA . HIS A 1 211 ? 14.829 -16.252 -33.328 1.00 92.06 211 HIS A CA 1
ATOM 1688 C C . HIS A 1 211 ? 13.573 -15.473 -32.903 1.00 92.06 211 HIS A C 1
ATOM 1690 O O . HIS A 1 211 ? 13.537 -14.261 -33.108 1.00 92.06 211 HIS A O 1
ATOM 1696 N N . TYR A 1 212 ? 12.553 -16.131 -32.332 1.00 94.25 212 TYR A N 1
ATOM 1697 C CA . TYR A 1 212 ? 11.326 -15.454 -31.904 1.00 94.25 212 TYR A CA 1
ATOM 1698 C C . TYR A 1 212 ? 11.588 -14.553 -30.702 1.00 94.25 212 TYR A C 1
ATOM 1700 O O . TYR A 1 212 ? 12.203 -14.956 -29.709 1.00 94.25 212 TYR A O 1
ATOM 1708 N N . LYS A 1 213 ? 11.052 -13.339 -30.784 1.00 92.88 213 LYS A N 1
ATOM 1709 C CA . LYS A 1 213 ? 11.024 -12.359 -29.702 1.00 92.88 213 LYS A CA 1
ATOM 1710 C C . LYS A 1 213 ? 9.638 -12.295 -29.073 1.00 92.88 213 LYS A C 1
ATOM 1712 O O . LYS A 1 213 ? 8.652 -12.808 -29.602 1.00 92.88 213 LYS A O 1
ATOM 1717 N N . GLU A 1 214 ? 9.561 -11.633 -27.926 1.00 91.38 214 GLU A N 1
ATOM 1718 C CA . GLU A 1 214 ? 8.330 -11.432 -27.166 1.00 91.38 214 GLU A CA 1
ATOM 1719 C C . GLU A 1 214 ? 7.221 -10.803 -28.038 1.00 91.38 214 GLU A C 1
ATOM 1721 O O . GLU A 1 214 ? 6.055 -11.187 -27.942 1.00 91.38 214 GLU A O 1
ATOM 1726 N N . GLU A 1 215 ? 7.589 -9.903 -28.956 1.00 91.69 215 GLU A N 1
ATOM 1727 C CA . GLU A 1 215 ? 6.678 -9.282 -29.927 1.00 91.69 215 GLU A CA 1
ATOM 1728 C C . GLU A 1 215 ? 6.111 -10.264 -30.961 1.00 91.69 215 GLU A C 1
ATOM 1730 O O . GLU A 1 215 ? 4.942 -10.147 -31.332 1.00 91.69 215 GLU A O 1
ATOM 1735 N N . ASP A 1 216 ? 6.907 -11.231 -31.424 1.00 94.88 216 ASP A N 1
ATOM 1736 C CA . ASP A 1 216 ? 6.472 -12.225 -32.414 1.00 94.88 216 ASP A CA 1
ATOM 1737 C C . ASP A 1 216 ? 5.425 -13.151 -31.803 1.00 94.88 216 ASP A C 1
ATOM 1739 O O . ASP A 1 216 ? 4.360 -13.374 -32.376 1.00 94.88 216 ASP A O 1
ATOM 1743 N N . VAL A 1 217 ? 5.688 -13.608 -30.578 1.00 94.88 217 VAL A N 1
ATOM 1744 C CA . VAL A 1 217 ? 4.746 -14.419 -29.804 1.00 94.88 217 VAL A CA 1
ATOM 1745 C C . VAL A 1 217 ? 3.479 -13.620 -29.497 1.00 94.88 217 VAL A C 1
ATOM 1747 O O . VAL A 1 217 ? 2.381 -14.142 -29.668 1.00 94.88 217 VAL A O 1
ATOM 1750 N N . LYS A 1 218 ? 3.596 -12.339 -29.118 1.00 94.19 218 LYS A N 1
ATOM 1751 C CA . LYS A 1 218 ? 2.433 -11.471 -28.874 1.00 94.19 218 LYS A CA 1
ATOM 1752 C C . LYS A 1 218 ? 1.527 -11.374 -30.105 1.00 94.19 218 LYS A C 1
ATOM 1754 O O . LYS A 1 218 ? 0.316 -11.537 -29.972 1.00 94.19 218 LYS A O 1
ATOM 1759 N N . LYS A 1 219 ? 2.106 -11.165 -31.295 1.00 95.06 219 LYS A N 1
ATOM 1760 C CA . LYS A 1 219 ? 1.368 -11.041 -32.567 1.00 95.06 219 LYS A CA 1
ATOM 1761 C C . LYS A 1 219 ? 0.539 -12.278 -32.910 1.00 95.06 219 LYS A C 1
ATOM 1763 O O . LYS A 1 219 ? -0.499 -12.145 -33.549 1.00 95.06 219 LYS A O 1
ATOM 1768 N N . ILE A 1 220 ? 0.984 -13.468 -32.511 1.00 95.00 220 ILE A N 1
ATOM 1769 C CA . ILE A 1 220 ? 0.274 -14.721 -32.801 1.00 95.00 220 ILE A CA 1
ATOM 1770 C C . ILE A 1 220 ? -1.085 -14.739 -32.105 1.00 95.00 220 ILE A C 1
ATOM 1772 O O . ILE A 1 220 ? -2.100 -14.989 -32.744 1.00 95.00 220 ILE A O 1
ATOM 1776 N N . PHE A 1 221 ? -1.121 -14.406 -30.817 1.00 94.88 221 PHE A N 1
ATOM 1777 C CA . PHE A 1 221 ? -2.369 -14.427 -30.059 1.00 94.88 221 PHE A CA 1
ATOM 1778 C C . PHE A 1 221 ? -3.248 -13.203 -30.344 1.00 94.88 221 PHE A C 1
ATOM 1780 O O . PHE A 1 221 ? -4.471 -13.330 -30.395 1.00 94.88 221 PHE A O 1
ATOM 1787 N N . THR A 1 222 ? -2.662 -12.027 -30.595 1.00 92.88 222 THR A N 1
ATOM 1788 C CA . THR A 1 222 ? -3.466 -10.840 -30.931 1.00 92.88 222 THR A CA 1
ATOM 1789 C C . THR A 1 222 ? -4.147 -10.948 -32.297 1.00 92.88 222 THR A C 1
ATOM 1791 O O . THR A 1 222 ? -5.234 -10.402 -32.461 1.00 92.88 222 THR A O 1
ATOM 1794 N N . ARG A 1 223 ? -3.577 -11.688 -33.263 1.00 93.12 223 ARG A N 1
ATOM 1795 C CA . ARG A 1 223 ? -4.236 -11.997 -34.552 1.00 93.12 223 ARG A CA 1
ATOM 1796 C C . ARG A 1 223 ? -5.532 -12.786 -34.389 1.00 93.12 223 ARG A C 1
ATOM 1798 O O . ARG A 1 223 ? -6.472 -12.568 -35.140 1.00 93.12 223 ARG A O 1
ATOM 1805 N N . GLU A 1 224 ? -5.601 -13.627 -33.368 1.00 92.25 224 GLU A N 1
ATOM 1806 C CA . GLU A 1 224 ? -6.803 -14.377 -33.003 1.00 92.25 224 GLU A CA 1
ATOM 1807 C C . GLU A 1 224 ? -7.770 -13.561 -32.125 1.00 92.25 224 GLU A C 1
ATOM 1809 O O . GLU A 1 224 ? -8.724 -14.105 -31.562 1.00 92.25 224 GLU A O 1
ATOM 1814 N N . GLY A 1 225 ? -7.531 -12.256 -31.966 1.00 91.38 225 GLY A N 1
ATOM 1815 C CA . GLY A 1 225 ? -8.374 -11.354 -31.184 1.00 91.38 225 GLY A CA 1
ATOM 1816 C C . GLY A 1 225 ? -8.226 -11.495 -29.668 1.00 91.38 225 GLY A C 1
ATOM 1817 O O . GLY A 1 225 ? -9.080 -10.994 -28.943 1.00 91.38 225 GLY A O 1
ATOM 1818 N N . MET A 1 226 ? -7.180 -12.171 -29.180 1.00 93.44 226 MET A N 1
ATOM 1819 C CA . MET A 1 226 ? -6.901 -12.266 -27.745 1.00 93.44 226 MET A CA 1
ATOM 1820 C C . MET A 1 226 ? -6.120 -11.051 -27.255 1.00 93.44 226 MET A C 1
ATOM 1822 O O . MET A 1 226 ? -5.178 -10.578 -27.900 1.00 93.44 226 MET A O 1
ATOM 1826 N N . GLU A 1 227 ? -6.465 -10.574 -26.066 1.00 86.81 227 GLU A N 1
ATOM 1827 C CA . GLU A 1 227 ? -5.837 -9.406 -25.469 1.00 86.81 227 GLU A CA 1
ATOM 1828 C C . GLU A 1 227 ? -4.615 -9.825 -24.638 1.00 86.81 227 GLU A C 1
ATOM 1830 O O . GLU A 1 227 ? -4.699 -10.144 -23.449 1.00 86.81 227 GLU A O 1
ATOM 1835 N N . VAL A 1 228 ? -3.450 -9.863 -25.291 1.00 86.62 228 VAL A N 1
ATOM 1836 C CA . VAL A 1 228 ? -2.166 -10.192 -24.654 1.00 86.62 228 VAL A CA 1
ATOM 1837 C C . VAL A 1 228 ? -1.601 -8.981 -23.938 1.00 86.62 228 VAL A C 1
ATOM 1839 O O . VAL A 1 228 ? -1.331 -7.956 -24.574 1.00 86.62 228 VAL A O 1
ATOM 1842 N N . VAL A 1 229 ? -1.275 -9.133 -22.657 1.00 81.19 229 VAL A N 1
ATOM 1843 C CA . VAL A 1 229 ? -0.638 -8.038 -21.920 1.00 81.19 229 VAL A CA 1
ATOM 1844 C C . VAL A 1 229 ? 0.822 -8.311 -21.589 1.00 81.19 229 VAL A C 1
ATOM 1846 O O . VAL A 1 229 ? 1.609 -7.370 -21.591 1.00 81.19 229 VAL A O 1
ATOM 1849 N N . GLU A 1 230 ? 1.235 -9.565 -21.386 1.00 83.31 230 GLU A N 1
ATOM 1850 C CA . GLU A 1 230 ? 2.647 -9.870 -21.131 1.00 83.31 230 GLU A CA 1
ATOM 1851 C C . GLU A 1 230 ? 3.092 -11.140 -21.853 1.00 83.31 230 GLU A C 1
ATOM 1853 O O . GLU A 1 230 ? 2.373 -12.139 -21.903 1.00 83.31 230 GLU A O 1
ATOM 1858 N N . VAL A 1 231 ? 4.307 -11.089 -22.396 1.00 88.56 231 VAL A N 1
ATOM 1859 C CA . VAL A 1 231 ? 5.018 -12.242 -22.939 1.00 88.56 231 VAL A CA 1
ATOM 1860 C C . VAL A 1 231 ? 6.397 -12.280 -22.306 1.00 88.56 231 VAL A C 1
ATOM 1862 O O . VAL A 1 231 ? 7.115 -11.283 -22.318 1.00 88.56 231 VAL A O 1
ATOM 1865 N N . VAL A 1 232 ? 6.778 -13.440 -21.780 1.00 88.44 232 VAL A N 1
ATOM 1866 C CA . VAL A 1 232 ? 8.103 -13.668 -21.199 1.00 88.44 232 VAL A CA 1
ATOM 1867 C C . VAL A 1 232 ? 8.731 -14.876 -21.872 1.00 88.44 232 VAL A C 1
ATOM 1869 O O . VAL A 1 232 ? 8.270 -15.995 -21.659 1.00 88.44 232 VAL A O 1
ATOM 1872 N N . ILE A 1 233 ? 9.796 -14.674 -22.650 1.00 93.50 233 ILE A N 1
ATOM 1873 C CA . ILE A 1 233 ? 10.598 -15.771 -23.208 1.00 93.50 233 ILE A CA 1
ATOM 1874 C C . ILE A 1 233 ? 11.725 -16.102 -22.234 1.00 93.50 233 ILE A C 1
ATOM 1876 O O . ILE A 1 233 ? 12.499 -15.233 -21.830 1.00 93.50 233 ILE A O 1
ATOM 1880 N N . ILE A 1 234 ? 11.838 -17.375 -21.858 1.00 90.31 234 ILE A N 1
ATOM 1881 C CA . ILE A 1 234 ? 12.887 -17.814 -20.944 1.00 90.31 234 ILE A CA 1
ATOM 1882 C C . ILE A 1 234 ? 14.196 -17.940 -21.713 1.00 90.31 234 ILE A C 1
ATOM 1884 O O . ILE A 1 234 ? 14.300 -18.692 -22.679 1.00 90.31 234 ILE A O 1
ATOM 1888 N N . LYS A 1 235 ? 15.212 -17.215 -21.248 1.00 89.69 235 LYS A N 1
ATOM 1889 C CA . LYS A 1 235 ? 16.554 -17.180 -21.836 1.00 89.69 235 LYS A CA 1
ATOM 1890 C C . LYS A 1 235 ? 17.570 -17.823 -20.890 1.00 89.69 235 LYS A C 1
ATOM 1892 O O . LYS A 1 235 ? 17.343 -17.934 -19.683 1.00 89.69 235 LYS A O 1
ATOM 1897 N N . ASN A 1 236 ? 18.680 -18.312 -21.431 1.00 82.69 236 ASN A N 1
ATOM 1898 C CA . ASN A 1 236 ? 19.814 -18.758 -20.630 1.00 82.69 236 ASN A CA 1
ATOM 1899 C C . ASN A 1 236 ? 20.495 -17.524 -19.999 1.00 82.69 236 ASN A C 1
ATOM 1901 O O . ASN A 1 236 ? 20.901 -16.638 -20.750 1.00 82.69 236 ASN A O 1
ATOM 1905 N N . PRO A 1 237 ? 20.651 -17.450 -18.662 1.00 68.62 237 PRO A N 1
ATOM 1906 C CA . PRO A 1 237 ? 21.250 -16.286 -18.003 1.00 68.62 237 PRO A CA 1
ATOM 1907 C C . PRO A 1 237 ? 22.684 -15.977 -18.448 1.00 68.62 237 PRO A C 1
ATOM 1909 O O . PRO A 1 237 ? 23.088 -14.822 -18.435 1.00 68.62 237 PRO A O 1
ATOM 1912 N N . SER A 1 238 ? 23.448 -16.998 -18.844 1.00 73.50 238 SER A N 1
ATOM 1913 C CA . SER A 1 238 ? 24.860 -16.864 -19.212 1.00 73.50 238 SER A CA 1
ATOM 1914 C C . SER A 1 238 ? 25.064 -16.471 -20.674 1.00 73.50 238 SER A C 1
ATOM 1916 O O . SER A 1 238 ? 26.051 -15.820 -20.990 1.00 73.50 238 SER A O 1
ATOM 1918 N N . THR A 1 239 ? 24.160 -16.868 -21.576 1.00 87.62 239 THR A N 1
ATOM 1919 C CA . THR A 1 239 ? 24.327 -16.652 -23.029 1.00 87.62 239 THR A CA 1
ATOM 1920 C C . THR A 1 239 ? 23.270 -15.741 -23.648 1.00 87.62 239 THR A C 1
ATOM 1922 O O . THR A 1 239 ? 23.389 -15.380 -24.814 1.00 87.62 239 THR A O 1
ATOM 1925 N N . GLY A 1 240 ? 22.201 -15.406 -22.920 1.00 83.38 240 GLY A N 1
ATOM 1926 C CA . GLY A 1 240 ? 21.069 -14.619 -23.422 1.00 83.38 240 GLY A CA 1
ATOM 1927 C C . GLY A 1 240 ? 20.196 -15.331 -24.465 1.00 83.38 240 GLY A C 1
ATOM 1928 O O . GLY A 1 240 ? 19.162 -14.792 -24.857 1.00 83.38 240 GLY A O 1
ATOM 1929 N N . ARG A 1 241 ? 20.566 -16.544 -24.903 1.00 87.81 241 ARG A N 1
ATOM 1930 C CA . ARG A 1 241 ? 19.839 -17.310 -25.929 1.00 87.81 241 ARG A CA 1
ATOM 1931 C C . ARG A 1 241 ? 18.516 -17.850 -25.392 1.00 87.81 241 ARG A C 1
ATOM 1933 O O . ARG A 1 241 ? 18.432 -18.251 -24.229 1.00 87.81 241 ARG A O 1
ATOM 1940 N N . SER A 1 242 ? 17.494 -17.880 -26.246 1.00 91.94 242 SER A N 1
ATOM 1941 C CA . SER A 1 242 ? 16.176 -18.442 -25.927 1.00 91.94 242 SER A CA 1
ATOM 1942 C C . SER A 1 242 ? 16.284 -19.925 -25.566 1.00 91.94 242 SER A C 1
ATOM 1944 O O . SER A 1 242 ? 16.999 -20.681 -26.219 1.00 91.94 242 SER A O 1
ATOM 1946 N N . LYS A 1 243 ? 15.546 -20.361 -24.541 1.00 91.31 243 LYS A N 1
ATOM 1947 C CA . LYS A 1 243 ? 15.377 -21.783 -24.202 1.00 91.31 243 LYS A CA 1
ATOM 1948 C C . LYS A 1 243 ? 14.255 -22.455 -25.007 1.00 91.31 243 LYS A C 1
ATOM 1950 O O . LYS A 1 243 ? 13.900 -23.589 -24.704 1.00 91.31 243 LYS A O 1
ATOM 1955 N N . GLY A 1 244 ? 13.665 -21.763 -25.985 1.00 94.56 244 GLY A N 1
ATOM 1956 C CA . GLY A 1 244 ? 12.595 -22.301 -26.834 1.00 94.56 244 GLY A CA 1
ATOM 1957 C C . GLY A 1 244 ? 11.224 -22.373 -26.154 1.00 94.56 244 GLY A C 1
ATOM 1958 O O . GLY A 1 244 ? 10.324 -23.062 -26.639 1.00 94.56 244 GLY A O 1
ATOM 1959 N N . PHE A 1 245 ? 11.044 -21.680 -25.027 1.00 95.62 245 PHE A N 1
ATOM 1960 C CA . PHE A 1 245 ? 9.760 -21.589 -24.342 1.00 95.62 245 PHE A CA 1
ATOM 1961 C C . PHE A 1 245 ? 9.605 -20.275 -23.579 1.00 95.62 245 PHE A C 1
ATOM 1963 O O . PHE A 1 245 ? 10.569 -19.552 -23.315 1.00 95.62 245 PHE A O 1
ATOM 1970 N N . GLY A 1 246 ? 8.372 -19.991 -23.195 1.00 93.00 246 GLY A N 1
ATOM 1971 C CA . GLY A 1 246 ? 7.995 -18.802 -22.470 1.00 93.00 246 GLY A CA 1
ATOM 1972 C C . GLY A 1 246 ? 6.607 -18.920 -21.870 1.00 93.00 246 GLY A C 1
ATOM 1973 O O . GLY A 1 246 ? 6.023 -20.001 -21.769 1.00 93.00 246 GLY A O 1
ATOM 1974 N N . PHE A 1 247 ? 6.077 -17.772 -21.489 1.00 93.62 247 PHE A N 1
ATOM 1975 C CA . PHE A 1 247 ? 4.735 -17.653 -20.966 1.00 93.62 247 PHE A CA 1
ATOM 1976 C C . PHE A 1 247 ? 4.031 -16.456 -21.576 1.00 93.62 247 PHE A C 1
ATOM 1978 O O . PHE A 1 247 ? 4.659 -15.426 -21.822 1.00 93.62 247 PHE A O 1
ATOM 1985 N N . VAL A 1 248 ? 2.728 -16.607 -21.774 1.00 93.62 248 VAL A N 1
ATOM 1986 C CA . VAL A 1 248 ? 1.850 -15.544 -22.254 1.00 93.62 248 VAL A CA 1
ATOM 1987 C C . VAL A 1 248 ? 0.760 -15.332 -21.225 1.00 93.62 248 VAL A C 1
ATOM 1989 O O . VAL A 1 248 ? 0.181 -16.298 -20.726 1.00 93.62 248 VAL A O 1
ATOM 1992 N N . SER A 1 249 ? 0.509 -14.072 -20.910 1.00 87.69 249 SER A N 1
ATOM 1993 C CA . SER A 1 249 ? -0.505 -13.645 -19.962 1.00 87.69 249 SER A CA 1
ATOM 1994 C C . SER A 1 249 ? -1.563 -12.808 -20.681 1.00 87.69 249 SER A C 1
ATOM 1996 O O . SER A 1 249 ? -1.228 -11.857 -21.399 1.00 87.69 249 SER A O 1
ATOM 1998 N N . PHE A 1 250 ? -2.834 -13.148 -20.468 1.00 86.69 250 PHE A N 1
ATOM 1999 C CA . PHE A 1 250 ? -3.983 -12.489 -21.094 1.00 86.69 250 PHE A CA 1
ATOM 2000 C C . PHE A 1 250 ? -4.743 -11.582 -20.127 1.00 86.69 250 PHE A C 1
ATOM 2002 O O . PHE A 1 250 ? -4.737 -11.803 -18.916 1.00 86.69 250 PHE A O 1
ATOM 2009 N N . ALA A 1 251 ? -5.440 -10.580 -20.662 1.00 77.56 251 ALA A N 1
ATOM 2010 C CA . ALA A 1 251 ? -6.298 -9.708 -19.863 1.00 77.56 251 ALA A CA 1
ATOM 2011 C C . ALA A 1 251 ? -7.541 -10.439 -19.314 1.00 77.56 251 ALA A C 1
ATOM 2013 O O . ALA A 1 251 ? -8.069 -10.053 -18.273 1.00 77.56 251 ALA A O 1
ATOM 2014 N N . LYS A 1 252 ? -8.010 -11.496 -19.999 1.00 82.88 252 LYS A N 1
ATOM 2015 C CA . LYS A 1 252 ? -9.290 -12.175 -19.723 1.00 82.88 252 LYS A CA 1
ATOM 2016 C C . LYS A 1 252 ? -9.133 -13.695 -19.625 1.00 82.88 252 LYS A C 1
ATOM 2018 O O . LYS A 1 252 ? -8.341 -14.298 -20.347 1.00 82.88 252 LYS A O 1
ATOM 2023 N N . GLU A 1 253 ? -9.954 -14.338 -18.792 1.00 83.25 253 GLU A N 1
ATOM 2024 C CA . GLU A 1 253 ? -9.989 -15.807 -18.669 1.00 83.25 253 GLU A CA 1
ATOM 2025 C C . GLU A 1 253 ? -10.432 -16.494 -19.959 1.00 83.25 253 GLU A C 1
ATOM 2027 O O . GLU A 1 253 ? -9.915 -17.553 -20.327 1.00 83.25 253 GLU A O 1
ATOM 2032 N N . ALA A 1 254 ? -11.369 -15.858 -20.665 1.00 86.50 254 ALA A N 1
ATOM 2033 C CA . ALA A 1 254 ? -11.850 -16.308 -21.962 1.00 86.50 254 ALA A CA 1
ATOM 2034 C C . ALA A 1 254 ? -10.700 -16.431 -22.975 1.00 86.50 254 ALA A C 1
ATOM 2036 O O . ALA A 1 254 ? -10.636 -17.420 -23.700 1.00 86.50 254 ALA A O 1
ATOM 2037 N N . ASP A 1 255 ? -9.744 -15.497 -22.957 1.00 92.50 255 ASP A N 1
ATOM 2038 C CA . ASP A 1 255 ? -8.584 -15.511 -23.853 1.00 92.50 255 ASP A CA 1
ATOM 2039 C C . ASP A 1 255 ? -7.607 -16.640 -23.499 1.00 92.50 255 ASP A C 1
ATOM 2041 O O . ASP A 1 255 ? -7.148 -17.351 -24.389 1.00 92.50 255 ASP A O 1
ATOM 2045 N N . LYS A 1 256 ? -7.355 -16.899 -22.205 1.00 90.81 256 LYS A N 1
ATOM 2046 C CA . LYS A 1 256 ? -6.597 -18.094 -21.775 1.00 90.81 256 LYS A CA 1
ATOM 2047 C C . LYS A 1 256 ? -7.278 -19.377 -22.245 1.00 90.81 256 LYS A C 1
ATOM 2049 O O . LYS A 1 256 ? -6.606 -20.276 -22.745 1.00 90.81 256 LYS A O 1
ATOM 2054 N N . THR A 1 257 ? -8.591 -19.479 -22.058 1.00 90.75 257 THR A N 1
ATOM 2055 C CA . THR A 1 257 ? -9.364 -20.669 -22.439 1.00 90.75 257 THR A CA 1
ATOM 2056 C C . THR A 1 257 ? -9.305 -20.882 -23.950 1.00 90.75 257 THR A C 1
ATOM 2058 O O . THR A 1 257 ? -9.000 -21.986 -24.399 1.00 90.75 257 THR A O 1
ATOM 2061 N N . LYS A 1 258 ? -9.473 -19.810 -24.732 1.00 95.06 258 LYS A N 1
ATOM 2062 C CA . LYS A 1 258 ? -9.323 -19.819 -26.189 1.00 95.06 258 LYS A CA 1
ATOM 2063 C C . LYS A 1 258 ? -7.911 -20.229 -26.615 1.00 95.06 258 LYS A C 1
ATOM 2065 O O . LYS A 1 258 ? -7.766 -21.075 -27.491 1.00 95.06 258 LYS A O 1
ATOM 2070 N N . ALA A 1 259 ? -6.871 -19.702 -25.968 1.00 95.19 259 ALA A N 1
ATOM 2071 C CA . ALA A 1 259 ? -5.483 -20.068 -26.248 1.00 95.19 259 ALA A CA 1
ATOM 2072 C C . ALA A 1 259 ? -5.186 -21.551 -25.959 1.00 95.19 259 ALA A C 1
ATOM 2074 O O . ALA A 1 259 ? -4.421 -22.169 -26.691 1.00 95.19 259 ALA A O 1
ATOM 2075 N N . LEU A 1 260 ? -5.785 -22.133 -24.916 1.00 93.88 260 LEU A N 1
ATOM 2076 C CA . LEU A 1 260 ? -5.628 -23.556 -24.581 1.00 93.88 260 LEU A CA 1
ATOM 2077 C C . LEU A 1 260 ? -6.381 -24.490 -25.541 1.00 93.88 260 LEU A C 1
ATOM 2079 O O . LEU A 1 260 ? -5.999 -25.649 -25.673 1.00 93.88 260 LEU A O 1
ATOM 2083 N N . GLN A 1 261 ? -7.446 -24.001 -26.178 1.00 93.31 261 GLN A N 1
ATOM 2084 C CA . GLN A 1 261 ? -8.242 -24.747 -27.159 1.00 93.31 261 GLN A CA 1
ATOM 2085 C C . GLN A 1 261 ? -7.741 -24.561 -28.601 1.00 93.31 261 GLN A C 1
ATOM 2087 O O . GLN A 1 261 ? -8.042 -25.380 -29.466 1.00 93.31 261 GLN A O 1
ATOM 2092 N N . GLY A 1 262 ? -6.999 -23.483 -28.870 1.00 88.88 262 GLY A N 1
ATOM 2093 C CA . GLY A 1 262 ? -6.464 -23.158 -30.188 1.00 88.88 262 GLY A CA 1
ATOM 2094 C C . GLY A 1 262 ? -5.254 -24.005 -30.589 1.00 88.88 262 GLY A C 1
ATOM 2095 O O . GLY A 1 262 ? -4.523 -24.535 -29.753 1.00 88.88 262 GLY A O 1
ATOM 2096 N N . SER A 1 263 ? -5.018 -24.094 -31.898 1.00 90.69 263 SER A N 1
ATOM 2097 C CA . SER A 1 263 ? -3.852 -24.763 -32.483 1.00 90.69 263 SER A CA 1
ATOM 2098 C C . SER A 1 263 ? -2.950 -23.733 -33.159 1.00 90.69 263 SER A C 1
ATOM 2100 O O . SER A 1 263 ? -3.388 -23.021 -34.060 1.00 90.69 263 SER A O 1
ATOM 2102 N N . PHE A 1 264 ? -1.691 -23.646 -32.723 1.00 90.75 264 PHE A N 1
ATOM 2103 C CA . PHE A 1 264 ? -0.765 -22.573 -33.101 1.00 90.75 264 PHE A CA 1
ATOM 2104 C C . PHE A 1 264 ? 0.545 -23.125 -33.664 1.00 90.75 264 PHE A C 1
ATOM 2106 O O . PHE A 1 264 ? 1.588 -22.948 -33.055 1.00 90.75 264 PHE A O 1
ATOM 2113 N N . HIS A 1 265 ? 0.548 -23.806 -34.810 1.00 84.19 265 HIS A N 1
ATOM 2114 C CA . HIS A 1 265 ? 1.794 -24.377 -35.342 1.00 84.19 265 HIS A CA 1
ATOM 2115 C C . HIS A 1 265 ? 2.827 -23.280 -35.706 1.00 84.19 265 HIS A C 1
ATOM 2117 O O . HIS A 1 265 ? 2.455 -22.313 -36.372 1.00 84.19 265 HIS A O 1
ATOM 2123 N N . PRO A 1 266 ? 4.115 -23.396 -35.312 1.00 87.12 266 PRO A N 1
ATOM 2124 C CA . PRO A 1 266 ? 4.769 -24.539 -34.655 1.00 87.12 266 PRO A CA 1
ATOM 2125 C C . PRO A 1 266 ? 4.740 -24.532 -33.111 1.00 87.12 266 PRO A C 1
ATOM 2127 O O . PRO A 1 266 ? 5.288 -25.438 -32.488 1.00 87.12 266 PRO A O 1
ATOM 2130 N N . ILE A 1 267 ? 4.132 -23.535 -32.476 1.00 92.88 267 ILE A N 1
ATOM 2131 C CA . ILE A 1 267 ? 4.118 -23.316 -31.025 1.00 92.88 267 ILE A CA 1
ATOM 2132 C C . ILE A 1 267 ? 3.154 -24.271 -30.301 1.00 92.88 267 ILE A C 1
ATOM 2134 O O . ILE A 1 267 ? 2.014 -24.498 -30.702 1.00 92.88 267 ILE A O 1
ATOM 2138 N N . LEU A 1 268 ? 3.603 -24.791 -29.160 1.00 93.88 268 LEU A N 1
ATOM 2139 C CA . LEU A 1 268 ? 2.795 -25.580 -28.233 1.00 93.88 268 LEU A CA 1
ATOM 2140 C C . LEU A 1 268 ? 2.228 -24.692 -27.121 1.00 93.88 268 LEU A C 1
ATOM 2142 O O . LEU A 1 268 ? 3.005 -24.087 -26.386 1.00 93.88 268 LEU A O 1
ATOM 2146 N N . VAL A 1 269 ? 0.908 -24.697 -26.921 1.00 95.88 269 VAL A N 1
ATOM 2147 C CA . VAL A 1 269 ? 0.242 -23.997 -25.808 1.00 95.88 269 VAL A CA 1
ATOM 2148 C C . VAL A 1 269 ? -0.304 -25.010 -24.802 1.00 95.88 269 VAL A C 1
ATOM 2150 O O . VAL A 1 269 ? -0.935 -25.989 -25.186 1.00 95.88 269 VAL A O 1
ATOM 2153 N N . LYS A 1 270 ? -0.041 -24.810 -23.505 1.00 93.56 270 LYS A N 1
ATOM 2154 C CA . LYS A 1 270 ? -0.590 -25.649 -22.421 1.00 93.56 270 LYS A CA 1
ATOM 2155 C C . LYS A 1 270 ? -0.641 -24.903 -21.092 1.00 93.56 270 LYS A C 1
ATOM 2157 O O . LYS A 1 270 ? -0.128 -23.790 -20.968 1.00 93.56 270 LYS A O 1
ATOM 2162 N N . LEU A 1 271 ? -1.226 -25.531 -20.075 1.00 87.75 271 LEU A N 1
ATOM 2163 C CA . LEU A 1 271 ? -1.169 -25.007 -18.714 1.00 87.75 271 LEU A CA 1
ATOM 2164 C C . LEU A 1 271 ? 0.285 -24.985 -18.194 1.00 87.75 271 LEU A C 1
ATOM 2166 O O . LEU A 1 271 ? 1.043 -25.926 -18.464 1.00 87.75 271 LEU A O 1
ATOM 2170 N N . PRO A 1 272 ? 0.692 -23.927 -17.467 1.00 81.94 272 PRO A N 1
ATOM 2171 C CA . PRO A 1 272 ? 1.954 -23.915 -16.732 1.00 81.94 272 PRO A CA 1
ATOM 2172 C C . PRO A 1 272 ? 2.006 -25.094 -15.749 1.00 81.94 272 PRO A C 1
ATOM 2174 O O . PRO A 1 272 ? 0.991 -25.415 -15.134 1.00 81.94 272 PRO A O 1
ATOM 2177 N N . LYS A 1 273 ? 3.171 -25.738 -15.630 1.00 64.25 273 LYS A N 1
ATOM 2178 C CA . LYS A 1 273 ? 3.442 -26.709 -14.561 1.00 64.25 273 LYS A CA 1
ATOM 2179 C C . LYS A 1 273 ? 3.869 -25.994 -13.289 1.00 64.25 273 LYS A C 1
ATOM 2181 O O . LYS A 1 273 ? 4.522 -24.933 -13.432 1.00 64.25 273 LYS A O 1
#

Secondary structure (DSSP, 8-state):
-PPPBTTEEEEE---GGG-HHHHHHHHHH-TTTTTS-S-EEEESSB--GGGHHHHHHHHHHHHTTS--EEEEEEEEEEEEETTEEEEEEEEESHHHHHHHHHHHHHH-TT--HHHHSSTT-----EEEEEEETTTHHHHHHHHHHHTHHHHHT--EEE-EEEEEE--TTSPPEEEEEEETTT--EEEEEE--SSS--SSTTEEEEES--TT--HHHHHHHHHHTT--EEEEEEEE-TTT--EEEEEEEEESSHHHHHHHHHS-BTTBEEE---

Sequence (273 aa):
MQAKKFTTAVIISPPSTHWDRIQDIRKQHDKAYNRWMPHINLLFPFVAEETFETSAKLISEALKQIPPFEITLESFQNFQHGNSCVMYLQPKPTDQIKHLQSLLVQAFPFCDDLSKKSESGFTPHLTVGQWSAREITAKKAAFTSTHLPEIKSRPFVAESVFLISRQGDVPFEVHYAVDLGTGNIRQLKQTLAPPPQLAAFKVYVGNLPEHYKEEDVKKIFTREGMEVVEVVIIKNPSTGRSKGFGFVSFAKEADKTKALQGSFHPILVKLPK

Radius of gyration: 21.8 Å; chains: 1; bounding box: 45×43×59 Å

InterPro domains:
  IPR000504 RNA recognition motif domain [PF00076] (203-261)
  IPR000504 RNA recognition motif domain [PS50102] (201-273)
  IPR000504 RNA recognition motif domain [SM00360] (202-270)
  IPR009097 Cyclic phosphodiesterase [SSF55144] (4-140)
  IPR012677 Nucleotide-binding alpha-beta plait domain superfamily [G3DSA:3.30.70.330] (184-271)
  IPR035979 RNA-binding domain superfamily [SSF54928] (188-261)

Organism: NCBI:txid1963864